Protein AF-A0A921B5J0-F1 (afdb_monomer)

Foldseek 3Di:
DVVLLVVLLVVVVVVCVVDPQNVVLLCVLVVLLQVQLVVLPPQDDDPVVVVVSLLSLVLSLLLSLLSLLLRQQQLQLQLVLLVCLQVPVVVVCVPDPPNVVSNSSSNNVNSLVSSVVSNVSSCVSSVRPDPDDPVNVVLSVVVSVVSSVNSNVNSVVRNHSVVSVVSSVVVSCLQNCLSVCCVPPNPPDPVSVVSLVVHSSNPPD

Radius of gyration: 18.86 Å; Cα contacts (8 Å, |Δi|>4): 205; chains: 1; bounding box: 50×33×59 Å

Organism: NCBI:txid930138

Mean predicted aligned error: 9.03 Å

pLDDT: mean 77.38, std 14.95, range [41.47, 96.56]

Structure (mmCIF, N/CA/C/O backbone):
data_AF-A0A921B5J0-F1
#
_entry.id   AF-A0A921B5J0-F1
#
loop_
_atom_site.group_PDB
_atom_site.id
_atom_site.type_symbol
_atom_site.label_atom_id
_atom_site.label_alt_id
_atom_site.label_comp_id
_atom_site.label_asym_id
_atom_site.label_entity_id
_atom_site.label_seq_id
_atom_site.pdbx_PDB_ins_code
_atom_site.Cartn_x
_atom_site.Cartn_y
_atom_site.Cartn_z
_atom_site.occupancy
_atom_site.B_iso_or_equiv
_atom_site.auth_seq_id
_atom_site.auth_comp_id
_atom_site.auth_asym_id
_atom_site.auth_atom_id
_atom_site.pdbx_PDB_model_num
ATOM 1 N N . MET A 1 1 ? -20.308 -12.311 12.532 1.00 73.25 1 MET A N 1
ATOM 2 C CA . MET A 1 1 ? -19.021 -11.730 12.088 1.00 73.25 1 MET A CA 1
ATOM 3 C C . MET A 1 1 ? -19.130 -11.176 10.669 1.00 73.25 1 MET A C 1
ATOM 5 O O . MET A 1 1 ? -19.056 -9.967 10.520 1.00 73.25 1 MET A O 1
ATOM 9 N N . TRP A 1 2 ? -19.449 -11.993 9.657 1.00 78.69 2 TRP A N 1
ATOM 10 C CA . TRP A 1 2 ? -19.569 -11.552 8.253 1.00 78.69 2 TRP A CA 1
ATOM 11 C C . TRP A 1 2 ? -20.515 -10.372 7.985 1.00 78.69 2 TRP A C 1
ATOM 13 O O . TRP A 1 2 ? -20.193 -9.509 7.179 1.00 78.69 2 TRP A O 1
ATOM 23 N N . HIS A 1 3 ? -21.669 -10.293 8.655 1.00 83.06 3 HIS A N 1
ATOM 24 C CA . HIS A 1 3 ? -22.590 -9.158 8.475 1.00 83.06 3 HIS A CA 1
ATOM 25 C C . HIS A 1 3 ? -21.991 -7.837 8.976 1.00 83.06 3 HIS A C 1
ATOM 27 O O . HIS A 1 3 ? -22.207 -6.797 8.365 1.00 83.06 3 HIS A O 1
ATOM 33 N N . LYS A 1 4 ? -21.181 -7.896 10.042 1.00 82.31 4 LYS A N 1
ATOM 34 C CA . LYS A 1 4 ? -20.474 -6.730 10.578 1.00 82.31 4 LYS A CA 1
ATOM 35 C C . LYS A 1 4 ? -19.344 -6.299 9.648 1.00 82.31 4 LYS A C 1
ATOM 37 O O . LYS A 1 4 ? -19.283 -5.130 9.310 1.00 82.31 4 LYS A O 1
ATOM 42 N N . VAL A 1 5 ? -18.550 -7.250 9.139 1.00 84.44 5 VAL A N 1
ATOM 43 C CA . VAL A 1 5 ? -17.513 -6.972 8.125 1.00 84.44 5 VAL A CA 1
ATOM 44 C C . VAL A 1 5 ? -18.116 -6.266 6.911 1.00 84.44 5 VAL A C 1
ATOM 46 O O . VAL A 1 5 ? -17.586 -5.251 6.482 1.00 84.44 5 VAL A O 1
ATOM 49 N N . LYS A 1 6 ? -19.256 -6.742 6.390 1.00 86.12 6 LYS A N 1
ATOM 50 C CA . LYS A 1 6 ? -19.946 -6.092 5.262 1.00 86.12 6 LYS A CA 1
ATOM 51 C C . LYS A 1 6 ? -20.396 -4.664 5.586 1.00 86.12 6 LYS A C 1
ATOM 53 O O . LYS A 1 6 ? -20.221 -3.774 4.759 1.00 86.12 6 LYS A O 1
ATOM 58 N N . ALA A 1 7 ? -20.965 -4.444 6.771 1.00 85.62 7 ALA A N 1
ATOM 59 C CA . ALA A 1 7 ? -21.408 -3.118 7.195 1.00 85.62 7 ALA A CA 1
ATOM 60 C C . ALA A 1 7 ? -20.229 -2.142 7.355 1.00 85.62 7 ALA A C 1
ATOM 62 O O . ALA A 1 7 ? -20.288 -1.025 6.840 1.00 85.62 7 ALA A O 1
ATOM 63 N N . THR A 1 8 ? -19.144 -2.578 8.004 1.00 86.00 8 THR A N 1
ATOM 64 C CA . THR A 1 8 ? -17.925 -1.774 8.155 1.00 86.00 8 THR A CA 1
ATOM 65 C C . THR A 1 8 ? -17.270 -1.513 6.803 1.00 86.00 8 THR A C 1
ATOM 67 O O . THR A 1 8 ? -16.905 -0.383 6.521 1.00 86.00 8 THR A O 1
ATOM 70 N N . LEU A 1 9 ? -17.234 -2.499 5.908 1.00 88.19 9 LEU A N 1
ATOM 71 C CA . LEU A 1 9 ? -16.680 -2.335 4.565 1.00 88.19 9 LEU A CA 1
ATOM 72 C C . LEU A 1 9 ? -17.455 -1.300 3.736 1.00 88.19 9 LEU A C 1
ATOM 74 O O . LEU A 1 9 ? -16.844 -0.488 3.051 1.00 88.19 9 LEU A O 1
ATOM 78 N N . TYR A 1 10 ? -18.788 -1.257 3.831 1.00 89.19 10 TYR A N 1
ATOM 79 C CA . TYR A 1 10 ? -19.580 -0.216 3.162 1.00 89.19 10 TYR A CA 1
ATOM 80 C C . TYR A 1 10 ? -19.272 1.190 3.700 1.00 89.19 10 TYR A C 1
ATOM 82 O O . TYR A 1 10 ? -19.169 2.152 2.935 1.00 89.19 10 TYR A O 1
ATOM 90 N N . LYS A 1 11 ? -19.094 1.311 5.020 1.00 88.81 11 LYS A N 1
ATOM 91 C CA . LYS A 1 11 ? -18.634 2.552 5.653 1.00 88.81 11 LYS A CA 1
ATOM 92 C C . LYS A 1 11 ? -17.235 2.929 5.144 1.00 88.81 11 LYS A C 1
ATOM 94 O O . LYS A 1 11 ? -17.061 4.068 4.719 1.00 88.81 11 LYS A O 1
ATOM 99 N N . ASP A 1 12 ? -16.292 1.989 5.144 1.00 88.62 12 ASP A N 1
ATOM 100 C CA . ASP A 1 12 ? -14.895 2.211 4.755 1.00 88.62 12 ASP A CA 1
ATOM 101 C C . ASP A 1 12 ? -14.777 2.621 3.278 1.00 88.62 12 ASP A C 1
ATOM 103 O O . ASP A 1 12 ? -14.034 3.543 2.956 1.00 88.62 12 ASP A O 1
ATOM 107 N N . ILE A 1 13 ? -15.578 2.032 2.378 1.00 91.75 13 ILE A N 1
ATOM 108 C CA . ILE A 1 13 ? -15.665 2.469 0.972 1.00 91.75 13 ILE A CA 1
ATOM 109 C C . ILE A 1 13 ? -16.073 3.942 0.894 1.00 91.75 13 ILE A C 1
ATOM 111 O O . ILE A 1 13 ? -15.463 4.728 0.173 1.00 91.75 13 ILE A O 1
ATOM 115 N N . LYS A 1 14 ? -17.109 4.350 1.635 1.00 90.94 14 LYS A N 1
ATOM 116 C CA . LYS A 1 14 ? -17.555 5.750 1.633 1.00 90.94 14 LYS A CA 1
ATOM 117 C C . LYS A 1 14 ? -16.506 6.682 2.245 1.00 90.94 14 LYS A C 1
ATOM 119 O O . LYS A 1 14 ? -16.406 7.836 1.831 1.00 90.94 14 LYS A O 1
ATOM 124 N N . GLU A 1 15 ? -15.757 6.209 3.236 1.00 88.75 15 GLU A N 1
ATOM 125 C CA . GLU A 1 15 ? -14.662 6.951 3.861 1.00 88.75 15 GLU A CA 1
ATOM 126 C C . GLU A 1 15 ? -13.493 7.142 2.890 1.00 88.75 15 GLU A C 1
ATOM 128 O O . GLU A 1 15 ? -13.027 8.270 2.759 1.00 88.75 15 GLU A O 1
ATOM 133 N N . LEU A 1 16 ? -13.129 6.118 2.109 1.00 91.00 16 LEU A N 1
ATOM 134 C CA . LEU A 1 16 ? -12.107 6.196 1.059 1.00 91.00 16 LEU A CA 1
ATOM 135 C C . LEU A 1 16 ? -12.364 7.347 0.075 1.00 91.00 16 LEU A C 1
ATOM 137 O O . LEU A 1 16 ? -11.457 8.110 -0.234 1.00 91.00 16 LEU A O 1
ATOM 141 N N . PHE A 1 17 ? -13.609 7.520 -0.378 1.00 91.06 17 PHE A N 1
ATOM 142 C CA . PHE A 1 17 ? -13.962 8.601 -1.310 1.00 91.06 17 PHE A CA 1
ATOM 143 C C . PHE A 1 17 ? -14.076 9.986 -0.658 1.00 91.06 17 PHE A C 1
ATOM 145 O O . PHE A 1 17 ? -14.043 10.998 -1.355 1.00 91.06 17 PHE A O 1
ATOM 152 N N . ARG A 1 18 ? -14.251 10.060 0.665 1.00 90.00 18 ARG A N 1
ATOM 153 C CA . ARG A 1 18 ? -14.392 11.334 1.394 1.00 90.00 18 ARG A CA 1
ATOM 154 C C . ARG A 1 18 ? -13.075 11.827 1.976 1.00 90.00 18 ARG A C 1
ATOM 156 O O . ARG A 1 18 ? -12.903 13.031 2.141 1.00 90.00 18 ARG A O 1
ATOM 163 N N . ASN A 1 19 ? -12.178 10.912 2.314 1.00 91.50 19 ASN A N 1
ATOM 164 C CA . ASN A 1 19 ? -10.880 11.218 2.876 1.00 91.50 19 ASN A CA 1
ATOM 165 C C . ASN A 1 19 ? -9.880 11.468 1.744 1.00 91.50 19 ASN A C 1
ATOM 167 O O . ASN A 1 19 ? -9.421 10.543 1.078 1.00 91.50 19 ASN A O 1
ATOM 171 N N . MET A 1 20 ? -9.536 12.740 1.543 1.00 89.81 20 MET A N 1
ATOM 172 C CA . MET A 1 20 ? -8.626 13.154 0.474 1.00 89.81 20 MET A CA 1
ATOM 173 C C . MET A 1 20 ? -7.241 12.508 0.598 1.00 89.81 20 MET A C 1
ATOM 175 O O . MET A 1 20 ? -6.613 12.241 -0.422 1.00 89.81 20 MET A O 1
ATOM 179 N N . THR A 1 21 ? -6.770 12.193 1.807 1.00 91.00 21 THR A N 1
ATOM 180 C CA . THR A 1 21 ? -5.470 11.534 2.007 1.00 91.00 21 THR A CA 1
ATOM 181 C C . THR A 1 21 ? -5.506 10.080 1.534 1.00 91.00 21 THR A C 1
ATOM 183 O O . THR A 1 21 ? -4.609 9.649 0.814 1.00 91.00 21 THR A O 1
ATOM 186 N N . LEU A 1 22 ? -6.568 9.338 1.876 1.00 91.81 22 LEU A N 1
ATOM 187 C CA . LEU A 1 22 ? -6.752 7.953 1.418 1.00 91.81 22 LEU A CA 1
ATOM 188 C C . LEU A 1 22 ? -6.995 7.888 -0.093 1.00 91.81 22 LEU A C 1
ATOM 190 O O . LEU A 1 22 ? -6.532 6.972 -0.761 1.00 91.81 22 LEU A O 1
ATOM 194 N N . LEU A 1 23 ? -7.715 8.860 -0.652 1.00 93.50 23 LEU A N 1
ATOM 195 C CA . LEU A 1 23 ? -7.965 8.900 -2.088 1.00 93.50 23 LEU A CA 1
ATOM 196 C C . LEU A 1 23 ? -6.698 9.256 -2.876 1.00 93.50 23 LEU A C 1
ATOM 198 O O . LEU A 1 23 ? -6.404 8.638 -3.894 1.00 93.50 23 LEU A O 1
ATOM 202 N N . THR A 1 24 ? -5.926 10.241 -2.417 1.00 92.19 24 THR A N 1
ATOM 203 C CA . THR A 1 24 ? -4.703 10.659 -3.120 1.00 92.19 24 THR A CA 1
ATOM 204 C C . THR A 1 24 ? -3.639 9.566 -3.110 1.00 92.19 24 THR A C 1
ATOM 206 O O . THR A 1 24 ? -3.011 9.344 -4.143 1.00 92.19 24 THR A O 1
ATOM 209 N N . SER A 1 25 ? -3.486 8.811 -2.018 1.00 92.19 25 SER A N 1
ATOM 210 C CA . SER A 1 25 ? -2.543 7.682 -1.951 1.00 92.19 25 SER A CA 1
ATOM 211 C C . SER A 1 25 ? -2.854 6.561 -2.959 1.00 92.19 25 SER A C 1
ATOM 213 O O . SER A 1 25 ? -1.931 5.873 -3.399 1.00 92.19 25 SER A O 1
ATOM 215 N N . VAL A 1 26 ? -4.128 6.408 -3.350 1.00 94.94 26 VAL A N 1
ATOM 216 C CA . VAL A 1 26 ? -4.613 5.497 -4.407 1.00 94.94 26 VAL A CA 1
ATOM 217 C C . VAL A 1 26 ? -4.297 6.030 -5.805 1.00 94.94 26 VAL A C 1
ATOM 219 O O . VAL A 1 26 ? -3.993 5.254 -6.707 1.00 94.94 26 VAL A O 1
ATOM 222 N N . LEU A 1 27 ? -4.364 7.350 -5.998 1.00 94.00 27 LEU A N 1
ATOM 223 C CA . LEU A 1 27 ? -4.183 7.988 -7.306 1.00 94.00 27 LEU A CA 1
ATOM 224 C C . LEU A 1 27 ? -2.712 8.213 -7.680 1.00 94.00 27 LEU A C 1
ATOM 226 O O . LEU A 1 27 ? -2.380 8.183 -8.863 1.00 94.00 27 LEU A O 1
ATOM 230 N N . VAL A 1 28 ? -1.825 8.421 -6.702 1.00 93.44 28 VAL A N 1
ATOM 231 C CA . VAL A 1 28 ? -0.394 8.692 -6.947 1.00 93.44 28 VAL A CA 1
ATOM 232 C C . VAL A 1 28 ? 0.281 7.626 -7.826 1.00 93.44 28 VAL A C 1
ATOM 234 O O . VAL A 1 28 ? 0.936 8.016 -8.792 1.00 93.44 28 VAL A O 1
ATOM 237 N N . PRO A 1 29 ? 0.119 6.309 -7.589 1.00 93.44 29 PRO A N 1
ATOM 238 C CA . PRO A 1 29 ? 0.744 5.302 -8.445 1.00 93.44 29 PRO A CA 1
ATOM 239 C C . PRO A 1 29 ? 0.256 5.347 -9.897 1.00 93.44 29 PRO A C 1
ATOM 241 O O . PRO A 1 29 ? 1.045 5.125 -10.812 1.00 93.44 29 PRO A O 1
ATOM 244 N N . LEU A 1 30 ? -1.018 5.691 -10.125 1.00 94.69 30 LEU A N 1
ATOM 245 C CA . LEU A 1 30 ? -1.565 5.858 -11.475 1.00 94.69 30 LEU A CA 1
ATOM 246 C C . LEU A 1 30 ? -0.926 7.048 -12.190 1.00 94.69 30 LEU A C 1
ATOM 248 O O . LEU A 1 30 ? -0.551 6.942 -13.356 1.00 94.69 30 LEU A O 1
ATOM 252 N N . LEU A 1 31 ? -0.775 8.169 -11.478 1.00 93.56 31 LEU A N 1
ATOM 253 C CA . LEU A 1 31 ? -0.106 9.351 -12.008 1.00 93.56 31 LEU A CA 1
ATOM 254 C C . LEU A 1 31 ? 1.353 9.042 -12.358 1.00 93.56 31 LEU A C 1
ATOM 256 O O . LEU A 1 31 ? 1.802 9.409 -13.438 1.00 93.56 31 LEU A O 1
ATOM 260 N N . LEU A 1 32 ? 2.075 8.332 -11.486 1.00 91.69 32 LEU A N 1
ATOM 261 C CA . LEU A 1 32 ? 3.464 7.939 -11.732 1.00 91.69 32 LEU A CA 1
ATOM 262 C C . LEU A 1 32 ? 3.597 6.988 -12.925 1.00 91.69 32 LEU A C 1
ATOM 264 O O . LEU A 1 32 ? 4.465 7.203 -13.767 1.00 91.69 32 LEU A O 1
ATOM 268 N N . ALA A 1 33 ? 2.723 5.982 -13.037 1.00 91.31 33 ALA A N 1
ATOM 269 C CA . ALA A 1 33 ? 2.703 5.083 -14.191 1.00 91.31 33 ALA A CA 1
ATOM 270 C C . ALA A 1 33 ? 2.523 5.855 -15.499 1.00 91.31 33 ALA A C 1
ATOM 272 O O . ALA A 1 33 ? 3.249 5.643 -16.470 1.00 91.31 33 ALA A O 1
ATOM 273 N N . TRP A 1 34 ? 1.573 6.791 -15.502 1.00 90.62 34 TRP A N 1
ATOM 274 C CA . TRP A 1 34 ? 1.318 7.654 -16.643 1.00 90.62 34 TRP A CA 1
ATOM 275 C C . TRP A 1 34 ? 2.537 8.534 -16.952 1.00 90.62 34 TRP A C 1
ATOM 277 O O . TRP A 1 34 ? 3.036 8.506 -18.071 1.00 90.62 34 TRP A O 1
ATOM 287 N N . MET A 1 35 ? 3.096 9.232 -15.962 1.00 89.50 35 MET A N 1
ATOM 288 C CA . MET A 1 35 ? 4.283 10.076 -16.147 1.00 89.50 35 MET A CA 1
ATOM 289 C C . MET A 1 35 ? 5.477 9.305 -16.719 1.00 89.50 35 MET A C 1
ATOM 291 O O . MET A 1 35 ? 6.125 9.796 -17.641 1.00 89.50 35 MET A O 1
ATOM 295 N N . PHE A 1 36 ? 5.756 8.099 -16.220 1.00 87.00 36 PHE A N 1
ATOM 296 C CA . PHE A 1 36 ? 6.851 7.274 -16.732 1.00 87.00 36 PHE A CA 1
ATOM 297 C C . PHE A 1 36 ? 6.607 6.805 -18.166 1.00 87.00 36 PHE A C 1
ATOM 299 O O . PHE A 1 36 ? 7.505 6.906 -19.000 1.00 87.00 36 PHE A O 1
ATOM 306 N N . ARG A 1 37 ? 5.378 6.393 -18.503 1.00 83.25 37 ARG A N 1
ATOM 307 C CA . ARG A 1 37 ? 5.034 6.020 -19.881 1.00 83.25 37 ARG A CA 1
ATOM 308 C C . ARG A 1 37 ? 5.226 7.181 -20.860 1.00 83.25 37 ARG A C 1
ATOM 310 O O . ARG A 1 37 ? 5.747 6.964 -21.950 1.00 83.25 37 ARG A O 1
ATOM 317 N N . PHE A 1 38 ? 4.835 8.394 -20.470 1.00 80.50 38 PHE A N 1
ATOM 318 C CA . PHE A 1 38 ? 5.014 9.596 -21.291 1.00 80.50 38 PHE A CA 1
ATOM 319 C C . PHE A 1 38 ? 6.476 10.031 -21.381 1.00 80.50 38 PHE A C 1
ATOM 321 O O . PHE A 1 38 ? 6.934 10.383 -22.457 1.00 80.50 38 PHE A O 1
ATOM 328 N N . SER A 1 39 ? 7.242 9.960 -20.291 1.00 79.44 39 SER A N 1
ATOM 329 C CA . SER A 1 39 ? 8.673 10.296 -20.327 1.00 79.44 39 SER A CA 1
ATOM 330 C C . SER A 1 39 ? 9.462 9.405 -21.289 1.00 79.44 39 SER A C 1
ATOM 332 O O . SER A 1 39 ? 10.498 9.820 -21.801 1.00 79.44 39 SER A O 1
ATOM 334 N N . ASN A 1 40 ? 8.985 8.185 -21.521 1.00 72.44 40 ASN A N 1
ATOM 335 C CA . ASN A 1 40 ? 9.636 7.216 -22.387 1.00 72.44 40 ASN A CA 1
ATOM 336 C C . ASN A 1 40 ? 9.147 7.297 -23.850 1.00 72.44 40 ASN A C 1
ATOM 338 O O . ASN A 1 40 ? 9.694 6.602 -24.698 1.00 72.44 40 ASN A O 1
ATOM 342 N N . SER A 1 41 ? 8.139 8.110 -24.197 1.00 65.25 41 SER A N 1
ATOM 343 C CA . SER A 1 41 ? 7.576 8.116 -25.562 1.00 65.25 41 SER A CA 1
ATOM 344 C C . SER A 1 41 ? 8.519 8.666 -26.636 1.00 65.25 41 SER A C 1
ATOM 346 O O . SER A 1 41 ? 8.335 8.362 -27.811 1.00 65.25 41 SER A O 1
ATOM 348 N N . ASP A 1 42 ? 9.526 9.445 -26.238 1.00 62.12 42 ASP A N 1
ATOM 349 C CA . ASP A 1 42 ? 10.448 10.134 -27.150 1.00 62.12 42 ASP A CA 1
ATOM 350 C C . ASP A 1 42 ? 11.728 9.332 -27.452 1.00 62.12 42 ASP A C 1
ATOM 352 O O . ASP A 1 42 ? 12.598 9.792 -28.194 1.00 62.12 42 ASP A O 1
ATOM 356 N N . VAL A 1 43 ? 11.866 8.119 -26.900 1.00 62.91 43 VAL A N 1
ATOM 357 C CA . VAL A 1 43 ? 13.025 7.256 -27.162 1.00 62.91 43 VAL A CA 1
ATOM 358 C C . VAL A 1 43 ? 12.884 6.643 -28.558 1.00 62.91 43 VAL A C 1
ATOM 360 O O . VAL A 1 43 ? 12.258 5.604 -28.749 1.00 62.91 43 VAL A O 1
ATOM 363 N N . THR A 1 44 ? 13.459 7.302 -29.566 1.00 53.53 44 THR A N 1
ATOM 364 C CA . THR A 1 44 ? 13.544 6.778 -30.935 1.00 53.53 44 THR A CA 1
ATOM 365 C C . THR A 1 44 ? 14.323 5.462 -30.963 1.00 53.53 44 THR A C 1
ATOM 367 O O . THR A 1 44 ? 15.496 5.399 -30.588 1.00 53.53 44 THR A O 1
ATOM 370 N N . SER A 1 45 ? 13.646 4.411 -31.421 1.00 53.84 45 SER A N 1
ATOM 371 C CA . SER A 1 45 ? 14.111 3.028 -31.467 1.00 53.84 45 SER A CA 1
ATOM 372 C C . SER A 1 45 ? 15.145 2.799 -32.576 1.00 53.84 45 SER A C 1
ATOM 374 O O . SER A 1 45 ? 14.794 2.632 -33.747 1.00 53.84 45 SER A O 1
ATOM 376 N N . THR A 1 46 ? 16.422 2.739 -32.215 1.00 61.09 46 THR A N 1
ATOM 377 C CA . THR A 1 46 ? 17.411 1.903 -32.908 1.00 61.09 46 THR A CA 1
ATOM 378 C C . THR A 1 46 ? 17.470 0.546 -32.196 1.00 61.09 46 THR A C 1
ATOM 380 O O . THR A 1 46 ? 17.088 0.431 -31.034 1.00 61.09 46 THR A O 1
ATOM 383 N N . ALA A 1 47 ? 17.917 -0.517 -32.873 1.00 60.41 47 ALA A N 1
ATOM 384 C CA . ALA A 1 47 ? 17.919 -1.870 -32.294 1.00 60.41 47 ALA A CA 1
ATOM 385 C C . ALA A 1 47 ? 18.733 -1.982 -30.982 1.00 60.41 47 ALA A C 1
ATOM 387 O O . ALA A 1 47 ? 18.377 -2.773 -30.118 1.00 60.41 47 ALA A O 1
ATOM 388 N N . GLU A 1 48 ? 19.768 -1.153 -30.801 1.00 60.72 48 GLU A N 1
ATOM 389 C CA . GLU A 1 48 ? 20.549 -1.073 -29.554 1.00 60.72 48 GLU A CA 1
ATOM 390 C C . GLU A 1 48 ? 19.844 -0.285 -28.433 1.00 60.72 48 GLU A C 1
ATOM 392 O O . GLU A 1 48 ? 20.103 -0.538 -27.259 1.00 60.72 48 GLU A O 1
ATOM 397 N N . THR A 1 49 ? 18.936 0.650 -28.750 1.00 65.06 49 THR A N 1
ATOM 398 C CA . THR A 1 49 ? 18.190 1.406 -27.725 1.00 65.06 49 THR A CA 1
ATOM 399 C C . THR A 1 49 ? 16.935 0.682 -27.247 1.00 65.06 49 THR A C 1
ATOM 401 O O . THR A 1 49 ? 16.426 1.019 -26.180 1.00 65.06 49 THR A O 1
ATOM 404 N N . ALA A 1 50 ? 16.470 -0.339 -27.975 1.00 67.00 50 ALA A N 1
ATOM 405 C CA . ALA A 1 50 ? 15.296 -1.132 -27.614 1.00 67.00 50 ALA A CA 1
ATOM 406 C C . ALA A 1 50 ? 15.507 -1.968 -26.336 1.00 67.00 50 ALA A C 1
ATOM 408 O O . ALA A 1 50 ? 14.673 -1.934 -25.439 1.00 67.00 50 ALA A O 1
ATOM 409 N N . GLU A 1 51 ? 16.651 -2.647 -26.191 1.00 69.38 51 GLU A N 1
ATOM 410 C CA . GLU A 1 51 ? 16.914 -3.465 -24.993 1.00 69.38 51 GLU A CA 1
ATOM 411 C C . GLU A 1 51 ? 17.087 -2.597 -23.732 1.00 69.38 51 GLU A C 1
ATOM 413 O O . GLU A 1 51 ? 16.611 -2.935 -22.645 1.00 69.38 51 GLU A O 1
ATOM 418 N N . LEU A 1 52 ? 17.728 -1.431 -23.877 1.00 71.31 52 LEU A N 1
ATOM 419 C CA . LEU A 1 52 ? 17.855 -0.458 -22.792 1.00 71.31 52 LEU A CA 1
ATOM 420 C C . LEU A 1 52 ? 16.490 0.132 -22.406 1.00 71.31 52 LEU A C 1
ATOM 422 O O . LEU A 1 52 ? 16.214 0.320 -21.221 1.00 71.31 52 LEU A O 1
ATOM 426 N N . TYR A 1 53 ? 15.637 0.399 -23.396 1.00 74.75 53 TYR A N 1
ATOM 427 C CA . TYR A 1 53 ? 14.275 0.877 -23.190 1.00 74.75 53 TYR A CA 1
ATOM 428 C C . TYR A 1 53 ? 13.438 -0.117 -22.379 1.00 74.75 53 TYR A C 1
ATOM 430 O O . TYR A 1 53 ? 12.838 0.271 -21.375 1.00 74.75 53 TYR A O 1
ATOM 438 N N . ASP A 1 54 ? 13.462 -1.397 -22.754 1.00 73.44 54 ASP A N 1
ATOM 439 C CA . ASP A 1 54 ? 12.706 -2.444 -22.063 1.00 73.44 54 ASP A CA 1
ATOM 440 C C . ASP A 1 54 ? 13.175 -2.618 -20.615 1.00 73.44 54 ASP A C 1
ATOM 442 O O . ASP A 1 54 ? 12.351 -2.693 -19.700 1.00 73.44 54 ASP A O 1
ATOM 446 N N . ARG A 1 55 ? 14.494 -2.581 -20.368 1.00 72.62 55 ARG A N 1
ATOM 447 C CA . ARG A 1 55 ? 15.047 -2.622 -19.003 1.00 72.62 55 ARG A CA 1
ATOM 448 C C . ARG A 1 55 ? 14.611 -1.424 -18.159 1.00 72.62 55 ARG A C 1
ATOM 450 O O . ARG A 1 55 ? 14.200 -1.602 -17.014 1.00 72.62 55 ARG A O 1
ATOM 457 N N . ILE A 1 56 ? 14.667 -0.207 -18.702 1.00 76.81 56 ILE A N 1
ATOM 458 C CA . ILE A 1 56 ? 14.234 1.002 -17.982 1.00 76.81 56 ILE A CA 1
ATOM 459 C C . ILE A 1 56 ? 12.737 0.931 -17.667 1.00 76.81 56 ILE A C 1
ATOM 461 O O . ILE A 1 56 ? 12.328 1.229 -16.542 1.00 76.81 56 ILE A O 1
ATOM 465 N N . MET A 1 57 ? 11.922 0.507 -18.636 1.00 78.56 57 MET A N 1
ATOM 466 C CA . MET A 1 57 ? 10.478 0.384 -18.466 1.00 78.56 57 MET A CA 1
ATOM 467 C C . MET A 1 57 ? 10.124 -0.673 -17.412 1.00 7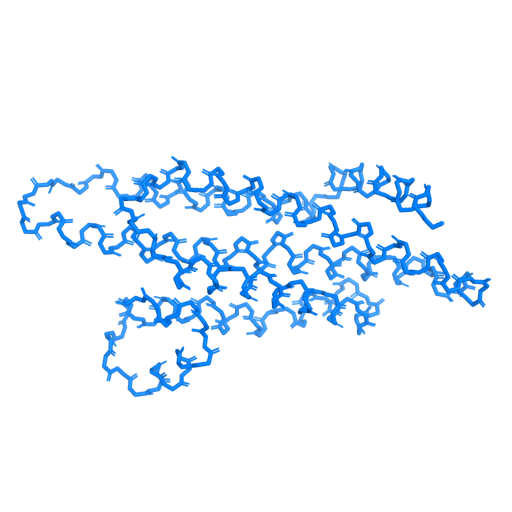8.56 57 MET A C 1
ATOM 469 O O . MET A 1 57 ? 9.243 -0.441 -16.581 1.00 78.56 57 MET A O 1
ATOM 473 N N . LEU A 1 58 ? 10.852 -1.792 -17.387 1.00 76.75 58 LEU A N 1
ATOM 474 C CA . LEU A 1 58 ? 10.706 -2.840 -16.381 1.00 76.75 58 LEU A CA 1
ATOM 475 C C . LEU A 1 58 ? 11.029 -2.324 -14.971 1.00 76.75 58 LEU A C 1
ATOM 477 O O . LEU A 1 58 ? 10.245 -2.523 -14.043 1.00 76.75 58 LEU A O 1
ATOM 481 N N . ILE A 1 59 ? 12.142 -1.609 -14.795 1.00 76.75 59 ILE A N 1
ATOM 482 C CA . ILE A 1 59 ? 12.523 -1.084 -13.477 1.00 76.75 59 ILE A CA 1
ATOM 483 C C . ILE A 1 59 ? 11.520 -0.032 -12.989 1.00 76.75 59 ILE A C 1
ATOM 485 O O . ILE A 1 59 ? 11.096 -0.062 -11.832 1.00 76.75 59 ILE A O 1
ATOM 489 N N . GLN A 1 60 ? 11.078 0.868 -13.870 1.00 82.38 60 GLN A N 1
ATOM 490 C CA . GLN A 1 60 ? 10.026 1.835 -13.551 1.00 82.38 60 GLN A CA 1
ATOM 491 C C . GLN A 1 60 ? 8.717 1.142 -13.157 1.00 82.38 60 GLN A C 1
ATOM 493 O O . GLN A 1 60 ? 8.073 1.564 -12.194 1.00 82.38 60 GLN A O 1
ATOM 498 N N . PHE A 1 61 ? 8.348 0.054 -13.839 1.00 82.75 61 PHE A N 1
ATOM 499 C CA . PHE A 1 61 ? 7.199 -0.761 -13.458 1.00 82.75 61 PHE A CA 1
ATOM 500 C C . PHE A 1 61 ? 7.352 -1.318 -12.036 1.00 82.75 61 PHE A C 1
ATOM 502 O O . PHE A 1 61 ? 6.442 -1.150 -11.224 1.00 82.75 61 PHE A O 1
ATOM 509 N N . TYR A 1 62 ? 8.501 -1.905 -11.689 1.00 79.06 62 TYR A N 1
ATOM 510 C CA . TYR A 1 62 ? 8.742 -2.427 -10.340 1.00 79.06 62 TYR A CA 1
ATOM 511 C C . TYR A 1 62 ? 8.737 -1.337 -9.260 1.00 79.06 62 TYR A C 1
ATOM 513 O O . TYR A 1 62 ? 8.217 -1.563 -8.166 1.00 79.06 62 TYR A O 1
ATOM 521 N N . ILE A 1 63 ? 9.232 -0.133 -9.567 1.00 82.62 63 ILE A N 1
ATOM 522 C CA . ILE A 1 63 ? 9.125 1.031 -8.674 1.00 82.62 63 ILE A CA 1
ATOM 523 C C . ILE A 1 63 ? 7.652 1.372 -8.426 1.00 82.62 63 ILE A C 1
ATOM 525 O O . ILE A 1 63 ? 7.229 1.488 -7.275 1.00 82.62 63 ILE A O 1
ATOM 529 N N . VAL A 1 64 ? 6.845 1.505 -9.484 1.00 88.50 64 VAL A N 1
ATOM 530 C CA . VAL A 1 64 ? 5.419 1.837 -9.340 1.00 88.50 64 VAL A CA 1
ATOM 531 C C . VAL A 1 64 ? 4.654 0.709 -8.647 1.00 88.50 64 VAL A C 1
ATOM 533 O O . VAL A 1 64 ? 3.778 0.984 -7.827 1.00 88.50 64 VAL A O 1
ATOM 536 N N . TYR A 1 65 ? 5.003 -0.551 -8.905 1.00 86.00 65 TYR A N 1
ATOM 537 C CA . TYR A 1 65 ? 4.447 -1.713 -8.216 1.00 86.00 65 TYR A CA 1
ATOM 538 C C . TYR A 1 65 ? 4.699 -1.632 -6.703 1.00 86.00 65 TYR A C 1
ATOM 540 O O . TYR A 1 65 ? 3.763 -1.713 -5.904 1.00 86.00 65 TYR A O 1
ATOM 548 N N . ALA A 1 66 ? 5.948 -1.379 -6.305 1.00 84.62 66 ALA A N 1
ATOM 549 C CA . ALA A 1 66 ? 6.342 -1.237 -4.908 1.00 84.62 66 ALA A CA 1
ATOM 550 C C . ALA A 1 66 ? 5.641 -0.052 -4.225 1.00 84.62 66 ALA A C 1
ATOM 552 O O . ALA A 1 66 ? 5.110 -0.189 -3.122 1.00 84.62 66 ALA A O 1
ATOM 553 N N . ILE A 1 67 ? 5.579 1.097 -4.908 1.00 88.56 67 ILE A N 1
ATOM 554 C CA . ILE A 1 67 ? 4.855 2.279 -4.432 1.00 88.56 67 ILE A CA 1
ATOM 555 C C . ILE A 1 67 ? 3.367 1.965 -4.279 1.00 88.56 67 ILE A C 1
ATOM 557 O O . ILE A 1 67 ? 2.785 2.350 -3.273 1.00 88.56 67 ILE A O 1
ATOM 561 N N . THR A 1 68 ? 2.759 1.228 -5.212 1.00 92.19 68 THR A N 1
ATOM 562 C CA . THR A 1 68 ? 1.343 0.845 -5.130 1.00 92.19 68 THR A CA 1
ATOM 563 C C . THR A 1 68 ? 1.075 0.018 -3.880 1.00 92.19 68 THR A C 1
ATOM 565 O O . THR A 1 68 ? 0.162 0.321 -3.116 1.00 92.19 68 THR A O 1
ATOM 568 N N . LEU A 1 69 ? 1.887 -1.004 -3.614 1.00 90.94 69 LEU A N 1
ATOM 569 C CA . LEU A 1 69 ? 1.723 -1.809 -2.405 1.00 90.94 69 LEU A CA 1
ATOM 570 C C . LEU A 1 69 ? 1.987 -0.999 -1.134 1.00 90.94 69 LEU A C 1
ATOM 572 O O . LEU A 1 69 ? 1.280 -1.154 -0.140 1.00 90.94 69 LEU A O 1
ATOM 576 N N . MET A 1 70 ? 2.939 -0.072 -1.162 1.00 89.81 70 MET A N 1
ATOM 577 C CA . MET A 1 70 ? 3.217 0.755 0.002 1.00 89.81 70 MET A CA 1
ATOM 578 C C . MET A 1 70 ? 2.110 1.778 0.280 1.00 89.81 70 MET A C 1
ATOM 580 O O . MET A 1 70 ? 1.602 1.850 1.398 1.00 89.81 70 MET A O 1
ATOM 584 N N . SER A 1 71 ? 1.718 2.565 -0.724 1.00 91.38 71 SER A N 1
ATOM 585 C CA . SER A 1 71 ? 0.792 3.691 -0.574 1.00 91.38 71 SER A CA 1
ATOM 586 C C . SER A 1 71 ? -0.671 3.252 -0.547 1.00 91.38 71 SER A C 1
ATOM 588 O O . SER A 1 71 ? -1.452 3.753 0.261 1.00 91.38 71 SER A O 1
ATOM 590 N N . VAL A 1 72 ? -1.057 2.307 -1.408 1.00 94.38 72 VAL A N 1
ATOM 591 C CA . VAL A 1 72 ? -2.458 1.894 -1.571 1.00 94.38 72 VAL A CA 1
ATOM 592 C C . VAL A 1 72 ? -2.849 0.849 -0.544 1.00 94.38 72 VAL A C 1
ATOM 594 O O . VAL A 1 72 ? -3.959 0.908 -0.018 1.00 94.38 72 VAL A O 1
ATOM 597 N N . LEU A 1 73 ? -1.951 -0.098 -0.263 1.00 94.19 73 LEU A N 1
ATOM 598 C CA . LEU A 1 73 ? -2.235 -1.226 0.617 1.00 94.19 73 LEU A CA 1
ATOM 599 C C . LEU A 1 73 ? -1.788 -0.929 2.050 1.00 94.19 73 LEU A C 1
ATOM 601 O O . LEU A 1 73 ? -2.634 -0.691 2.912 1.00 94.19 73 LEU A O 1
ATOM 605 N N . SER A 1 74 ? -0.482 -0.895 2.324 1.00 92.50 74 SER A N 1
ATOM 606 C CA . SER A 1 74 ? 0.008 -0.761 3.702 1.00 92.50 74 SER A CA 1
ATOM 607 C C . SER A 1 74 ? -0.364 0.577 4.331 1.00 92.50 74 SER A C 1
ATOM 609 O O . SER A 1 74 ? -0.917 0.599 5.431 1.00 92.50 74 SER A O 1
ATOM 611 N N . PHE A 1 75 ? -0.105 1.695 3.650 1.00 92.44 75 PHE A N 1
ATOM 612 C CA . PHE A 1 75 ? -0.353 3.026 4.200 1.00 92.44 75 PHE A CA 1
ATOM 613 C C . PHE A 1 75 ? -1.827 3.275 4.479 1.00 92.44 75 PHE A C 1
ATOM 615 O O . PHE A 1 75 ? -2.157 3.706 5.580 1.00 92.44 75 PHE A O 1
ATOM 622 N N . ASN A 1 76 ? -2.724 2.921 3.562 1.00 93.88 76 ASN A N 1
ATOM 623 C CA . ASN A 1 76 ? -4.150 3.118 3.796 1.00 93.88 76 ASN A CA 1
ATOM 624 C C . ASN A 1 76 ? -4.719 2.209 4.888 1.00 93.88 76 ASN A C 1
ATOM 626 O O . ASN A 1 76 ? -5.528 2.687 5.685 1.00 93.88 76 ASN A O 1
ATOM 630 N N . ILE A 1 77 ? -4.275 0.945 4.986 1.00 94.19 77 ILE A N 1
ATOM 631 C CA . ILE A 1 77 ? -4.626 0.081 6.128 1.00 94.19 77 ILE A CA 1
ATOM 632 C C . ILE A 1 77 ? -4.203 0.773 7.426 1.00 94.19 77 ILE A C 1
ATOM 634 O O . ILE A 1 77 ? -5.024 0.966 8.323 1.00 94.19 77 ILE A O 1
ATOM 638 N N . THR A 1 78 ? -2.943 1.198 7.495 1.00 92.81 78 THR A N 1
ATOM 639 C CA . THR A 1 78 ? -2.359 1.789 8.701 1.00 92.81 78 THR A CA 1
ATOM 640 C C . THR A 1 78 ? -3.070 3.086 9.087 1.00 92.81 78 THR A C 1
ATOM 642 O O . THR A 1 78 ? -3.485 3.245 10.233 1.00 92.81 78 THR A O 1
ATOM 645 N N . LEU A 1 79 ? -3.259 3.997 8.127 1.00 91.62 79 LEU A N 1
ATOM 646 C CA . LEU A 1 79 ? -3.898 5.297 8.318 1.00 91.62 79 LEU A CA 1
ATOM 647 C C . LEU A 1 79 ? -5.356 5.142 8.746 1.00 91.62 79 LEU A C 1
ATOM 649 O O . LEU A 1 79 ? -5.779 5.739 9.730 1.00 91.62 79 LEU A O 1
ATOM 653 N N . SER A 1 80 ? -6.115 4.283 8.066 1.00 90.62 80 SER A N 1
ATOM 654 C CA . SER A 1 80 ? -7.511 4.028 8.425 1.00 90.62 80 SER A CA 1
ATOM 655 C C . SER A 1 80 ? -7.675 3.338 9.778 1.00 90.62 80 SER A C 1
ATOM 657 O O . SER A 1 80 ? -8.723 3.496 10.402 1.00 90.62 80 SER A O 1
ATOM 659 N N . MET A 1 81 ? -6.697 2.546 10.227 1.00 88.88 81 MET A N 1
ATOM 660 C CA . MET A 1 81 ? -6.680 2.007 11.591 1.00 88.88 81 MET A CA 1
ATOM 661 C C . MET A 1 81 ? -6.350 3.108 12.602 1.00 88.88 81 MET A C 1
ATOM 663 O O . MET A 1 81 ? -7.073 3.271 13.580 1.00 88.88 81 MET A O 1
ATOM 667 N N . ALA A 1 82 ? -5.329 3.922 12.331 1.00 86.69 82 ALA A N 1
ATOM 668 C CA . ALA A 1 82 ? -4.941 5.038 13.187 1.00 86.69 82 ALA A CA 1
ATOM 669 C C . ALA A 1 82 ? -6.072 6.070 13.367 1.00 86.69 82 ALA A C 1
ATOM 671 O O . ALA A 1 82 ? -6.291 6.556 14.472 1.00 86.69 82 ALA A O 1
ATOM 672 N N . GLU A 1 83 ? -6.847 6.364 12.321 1.00 85.06 83 GLU A N 1
ATOM 673 C CA . GLU A 1 83 ? -8.011 7.257 12.408 1.00 85.06 83 GLU A CA 1
ATOM 674 C C . GLU A 1 83 ? -9.097 6.728 13.351 1.00 85.06 83 GLU A C 1
ATOM 676 O O . GLU A 1 83 ? -9.730 7.493 14.081 1.00 85.06 83 GLU A O 1
ATOM 681 N N . GLU A 1 84 ? -9.340 5.420 13.353 1.00 81.19 84 GLU A N 1
ATOM 682 C CA . GLU A 1 84 ? -10.295 4.809 14.280 1.00 81.19 84 GLU A CA 1
ATOM 683 C C . GLU A 1 84 ? -9.748 4.744 15.705 1.00 81.19 84 GLU A C 1
ATOM 685 O O . GLU A 1 84 ? -10.502 4.926 16.667 1.00 81.19 84 GLU A O 1
ATOM 690 N N . ASN A 1 85 ? -8.434 4.577 15.833 1.00 78.00 85 ASN A N 1
ATOM 691 C CA . ASN A 1 85 ? -7.720 4.637 17.098 1.00 78.00 85 ASN A CA 1
ATOM 692 C C . ASN A 1 85 ? -7.836 6.041 17.732 1.00 78.00 85 ASN A C 1
ATOM 694 O O . ASN A 1 85 ? -8.176 6.147 18.915 1.00 78.00 85 ASN A O 1
ATOM 698 N N . GLU A 1 86 ? -7.665 7.116 16.947 1.00 75.38 86 GLU A N 1
ATOM 699 C CA . GLU A 1 86 ? -7.794 8.515 17.398 1.00 75.38 86 GLU A CA 1
ATOM 700 C C . GLU A 1 86 ? -9.216 8.918 17.772 1.00 75.38 86 GLU A C 1
ATOM 702 O O . GLU A 1 86 ? -9.422 9.622 18.764 1.00 75.38 86 GLU A O 1
ATOM 707 N N . LYS A 1 87 ? -10.222 8.457 17.019 1.00 69.00 87 LYS A N 1
ATOM 708 C CA . LYS A 1 87 ? -11.648 8.764 17.254 1.00 69.00 87 LYS A CA 1
ATOM 709 C C . LYS A 1 87 ? -12.193 8.146 18.561 1.00 69.00 87 LYS A C 1
ATOM 711 O O . LYS A 1 87 ? -13.403 8.119 18.773 1.00 69.00 87 LYS A O 1
ATOM 716 N N . LYS A 1 88 ? -11.320 7.670 19.463 1.00 56.59 88 LYS A N 1
ATOM 717 C CA . LYS A 1 88 ? -11.629 6.972 20.721 1.00 56.59 88 LYS A CA 1
ATOM 718 C C . LYS A 1 88 ? -12.498 5.733 20.529 1.00 56.59 88 LYS A C 1
ATOM 720 O O . LYS A 1 88 ? -13.236 5.359 21.442 1.00 56.59 88 LYS A O 1
ATOM 725 N N . ALA A 1 89 ? -12.361 5.022 19.409 1.00 52.00 89 ALA A N 1
ATOM 726 C CA . ALA A 1 89 ? -12.983 3.709 19.310 1.00 52.00 89 ALA A CA 1
ATOM 727 C C . ALA A 1 89 ? -12.446 2.771 20.415 1.00 52.00 89 ALA A C 1
ATOM 729 O O . ALA A 1 89 ? -13.203 1.972 20.951 1.00 52.00 89 ALA A O 1
ATOM 730 N N . TYR A 1 90 ? -11.203 2.951 20.883 1.00 44.03 90 TYR A N 1
ATOM 731 C CA . TYR A 1 90 ? -10.649 2.212 22.028 1.00 44.03 90 TYR A CA 1
ATOM 732 C C . TYR A 1 90 ? -11.347 2.451 23.377 1.00 44.03 90 TYR A C 1
ATOM 734 O O . TYR A 1 90 ? -11.309 1.565 24.225 1.00 44.03 90 TYR A O 1
ATOM 742 N N . ALA A 1 91 ? -12.035 3.582 23.581 1.00 43.28 91 ALA A N 1
ATOM 743 C CA . ALA A 1 91 ? -12.856 3.781 24.782 1.00 43.28 91 ALA A CA 1
ATOM 744 C C . ALA A 1 91 ? -14.186 3.002 24.708 1.00 43.28 91 ALA A C 1
ATOM 746 O O . ALA A 1 91 ? -14.778 2.693 25.739 1.00 43.28 91 ALA A O 1
ATOM 747 N N . HIS A 1 92 ? -14.629 2.645 23.496 1.00 44.38 92 HIS A N 1
ATOM 748 C CA . HIS A 1 92 ? -15.842 1.864 23.240 1.00 44.38 92 HIS A CA 1
ATOM 749 C C . HIS A 1 92 ? -15.556 0.365 22.980 1.00 44.38 92 HIS A C 1
ATOM 751 O O . HIS A 1 92 ? -16.430 -0.472 23.207 1.00 44.38 92 HIS A O 1
ATOM 757 N N . PHE A 1 93 ? -14.334 0.008 22.555 1.00 44.31 93 PHE A N 1
ATOM 758 C CA . PHE A 1 93 ? -13.898 -1.359 22.215 1.00 44.31 93 PHE A CA 1
ATOM 759 C C . PHE A 1 93 ? -13.514 -2.234 23.410 1.00 44.31 93 PHE A C 1
ATOM 761 O O . PHE A 1 93 ? -13.381 -3.444 23.235 1.00 44.31 93 PHE A O 1
ATOM 768 N N . ILE A 1 94 ? -13.451 -1.680 24.627 1.00 48.16 94 ILE A N 1
ATOM 769 C CA . ILE A 1 94 ? -13.411 -2.487 25.862 1.00 48.16 94 ILE A CA 1
ATOM 770 C C . ILE A 1 94 ? -14.620 -3.457 25.924 1.00 48.16 94 ILE A C 1
ATOM 772 O O . ILE A 1 94 ? -14.565 -4.467 26.617 1.00 48.16 94 ILE A O 1
ATOM 776 N N . TYR A 1 95 ? -15.684 -3.216 25.140 1.00 47.19 95 TYR A N 1
ATOM 777 C CA . TYR A 1 95 ? -16.925 -3.994 25.168 1.00 47.19 95 TYR A CA 1
ATOM 778 C C . TYR A 1 95 ? -17.123 -5.065 24.065 1.00 47.19 95 TYR A C 1
ATOM 780 O O . TYR A 1 95 ? -18.072 -5.837 24.200 1.00 47.19 95 TYR A O 1
ATOM 788 N N . ASN A 1 96 ? -16.306 -5.184 22.995 1.00 56.38 96 ASN A N 1
ATOM 789 C CA . ASN A 1 96 ? -16.474 -6.295 22.022 1.00 56.38 96 ASN A CA 1
ATOM 790 C C . ASN A 1 96 ? -15.281 -6.533 21.061 1.00 56.38 96 ASN A C 1
ATOM 792 O O . ASN A 1 96 ? -15.187 -5.943 19.985 1.00 56.38 96 ASN A O 1
ATOM 796 N N . GLU A 1 97 ? -14.421 -7.503 21.382 1.00 60.19 97 GLU A N 1
ATOM 797 C CA . GLU A 1 97 ? -13.292 -7.971 20.549 1.00 60.19 97 GLU A CA 1
ATOM 798 C C . GLU A 1 97 ? -13.704 -8.369 19.112 1.00 60.19 97 GLU A C 1
ATOM 800 O O . GLU A 1 97 ? -12.979 -8.141 18.142 1.00 60.19 97 GLU A O 1
ATOM 805 N N . LYS A 1 98 ? -14.925 -8.898 18.949 1.00 63.69 98 LYS A N 1
ATOM 806 C CA . LYS A 1 98 ? -15.484 -9.296 17.643 1.00 63.69 98 LYS A CA 1
ATOM 807 C C . LYS A 1 98 ? -15.705 -8.123 16.687 1.00 63.69 98 LYS A C 1
ATOM 809 O O . LYS A 1 98 ? -15.747 -8.341 15.476 1.00 63.69 98 LYS A O 1
ATOM 814 N N . ASP A 1 99 ? -15.861 -6.912 17.211 1.00 71.50 99 ASP A N 1
ATOM 815 C CA . ASP A 1 99 ? -16.041 -5.712 16.394 1.00 71.50 99 ASP A CA 1
ATOM 816 C C . ASP A 1 99 ? -14.688 -5.179 15.920 1.00 71.50 99 ASP A C 1
ATOM 818 O O . ASP A 1 99 ? -14.565 -4.771 14.770 1.00 71.50 99 ASP A O 1
ATOM 822 N N . TYR A 1 100 ? -13.647 -5.310 16.745 1.00 76.62 100 TYR A N 1
ATOM 823 C CA . TYR A 1 100 ? -12.282 -4.941 16.375 1.00 76.62 100 TYR A CA 1
ATOM 824 C C . TYR A 1 100 ? -11.738 -5.813 15.236 1.00 76.62 100 TYR A C 1
ATOM 826 O O . TYR A 1 100 ? -11.223 -5.309 14.239 1.00 76.62 100 TYR A O 1
ATOM 834 N N . GLN A 1 101 ? -11.935 -7.132 15.326 1.00 81.44 101 GLN A N 1
ATOM 835 C CA . GLN A 1 101 ? -11.540 -8.052 14.257 1.00 81.44 101 GLN A CA 1
ATOM 836 C C . GLN A 1 101 ? -12.291 -7.770 12.949 1.00 81.44 101 GLN A C 1
ATOM 838 O O . GLN A 1 101 ? -11.693 -7.808 11.876 1.00 81.44 101 GLN A O 1
ATOM 843 N N . ALA A 1 102 ? -13.594 -7.469 13.019 1.00 83.19 102 ALA A N 1
ATOM 844 C CA . ALA A 1 102 ? -14.384 -7.156 11.828 1.00 83.19 102 ALA A CA 1
ATOM 845 C C . ALA A 1 102 ? -13.867 -5.905 11.100 1.00 83.19 102 ALA A C 1
ATOM 847 O O . ALA A 1 102 ? -13.882 -5.868 9.872 1.00 83.19 102 ALA A O 1
ATOM 848 N N . THR A 1 103 ? -13.379 -4.928 11.860 1.00 85.56 103 THR A N 1
ATOM 849 C CA . THR A 1 103 ? -12.784 -3.689 11.361 1.00 85.56 103 THR A CA 1
ATOM 850 C C . THR A 1 103 ? -11.408 -3.890 10.724 1.00 85.56 103 THR A C 1
ATOM 852 O O . THR A 1 103 ? -11.121 -3.310 9.680 1.00 85.56 103 THR A O 1
ATOM 855 N N . ILE A 1 104 ? -10.553 -4.747 11.291 1.00 90.19 104 ILE A N 1
ATOM 856 C CA . ILE A 1 104 ? -9.280 -5.098 10.638 1.00 90.19 104 ILE A CA 1
ATOM 857 C C . ILE A 1 104 ? -9.560 -5.801 9.308 1.00 90.19 104 ILE A C 1
ATOM 859 O O . ILE A 1 104 ? -9.023 -5.416 8.270 1.00 90.19 104 ILE A O 1
ATOM 863 N N . TRP A 1 105 ? -10.444 -6.803 9.320 1.00 91.56 105 TRP A N 1
ATOM 864 C CA . TRP A 1 105 ? -10.788 -7.551 8.114 1.00 91.56 105 TRP A CA 1
ATOM 865 C C . TRP A 1 105 ? -11.428 -6.674 7.036 1.00 91.56 105 TRP A C 1
ATOM 867 O O . TRP A 1 105 ? -11.111 -6.862 5.864 1.00 91.56 105 TRP A O 1
ATOM 877 N N . SER A 1 106 ? -12.285 -5.707 7.390 1.00 91.00 106 SER A N 1
ATOM 878 C CA . SER A 1 106 ? -12.878 -4.804 6.395 1.00 91.00 106 SER A CA 1
ATOM 879 C C . SER A 1 106 ? -11.817 -3.971 5.679 1.00 91.00 106 SER A C 1
ATOM 881 O O . SER A 1 106 ? -11.844 -3.905 4.450 1.00 91.00 106 SER A O 1
ATOM 883 N N . LYS A 1 107 ? -10.840 -3.423 6.413 1.00 92.56 107 LYS A N 1
ATOM 884 C CA . LYS A 1 107 ? -9.735 -2.635 5.844 1.00 92.56 107 LYS A CA 1
ATOM 885 C C . LYS A 1 107 ? -8.823 -3.483 4.971 1.00 92.56 107 LYS A C 1
ATOM 887 O O . LYS A 1 107 ? -8.530 -3.092 3.846 1.00 92.56 107 LYS A O 1
ATOM 892 N N . VAL A 1 108 ? -8.412 -4.657 5.455 1.00 95.56 108 VAL A N 1
ATOM 893 C CA . VAL A 1 108 ? -7.560 -5.572 4.681 1.00 95.56 108 VAL A CA 1
ATOM 894 C C . VAL A 1 108 ? -8.247 -5.962 3.375 1.00 95.56 108 VAL A C 1
ATOM 896 O O . VAL A 1 108 ? -7.629 -5.857 2.321 1.00 95.56 108 VAL A O 1
ATOM 899 N N . ILE A 1 109 ? -9.526 -6.352 3.414 1.00 95.50 109 ILE A N 1
ATOM 900 C CA . ILE A 1 109 ? -10.278 -6.730 2.209 1.00 95.50 109 ILE A CA 1
ATOM 901 C C . ILE A 1 109 ? -10.410 -5.537 1.258 1.00 95.50 109 ILE A C 1
ATOM 903 O O . ILE A 1 109 ? -10.109 -5.676 0.074 1.00 95.50 109 ILE A O 1
ATOM 907 N N . LEU A 1 110 ? -10.830 -4.370 1.758 1.00 96.00 110 LEU A N 1
ATOM 908 C CA . LEU A 1 110 ? -11.023 -3.178 0.934 1.00 96.00 110 LEU A CA 1
ATOM 909 C C . LEU A 1 110 ? -9.731 -2.778 0.223 1.00 96.00 110 LEU A C 1
ATOM 911 O O . LEU A 1 110 ? -9.707 -2.690 -1.002 1.00 96.00 110 LEU A O 1
ATOM 915 N N . TYR A 1 111 ? -8.654 -2.568 0.977 1.00 96.56 111 TYR A N 1
ATOM 916 C CA . TY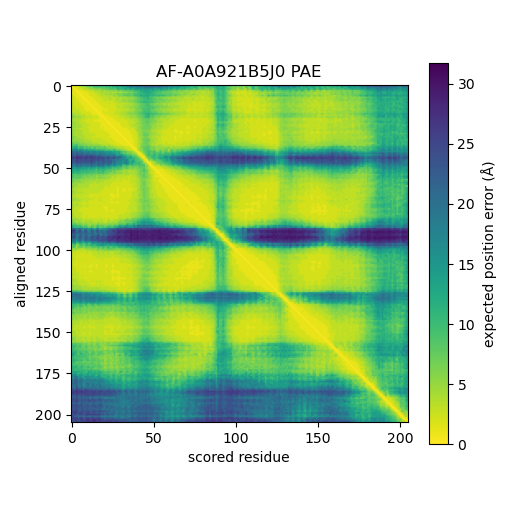R A 1 111 ? -7.405 -2.074 0.409 1.00 96.56 111 TYR A CA 1
ATOM 917 C C . TYR A 1 111 ? -6.684 -3.122 -0.433 1.00 96.56 111 TYR A C 1
ATOM 919 O O . TYR A 1 111 ? -6.004 -2.739 -1.379 1.00 96.56 111 TYR A O 1
ATOM 927 N N . SER A 1 112 ? -6.900 -4.418 -0.181 1.00 96.00 112 SER A N 1
ATOM 928 C CA . SER A 1 112 ? -6.428 -5.481 -1.079 1.00 96.00 112 SER A CA 1
ATOM 929 C C . SER A 1 112 ? -7.153 -5.460 -2.423 1.00 96.00 112 SER A C 1
ATOM 931 O O . SER A 1 112 ? -6.526 -5.583 -3.467 1.00 96.00 112 SER A O 1
ATOM 933 N N . VAL A 1 113 ? -8.478 -5.284 -2.428 1.00 96.44 113 VAL A N 1
ATOM 934 C CA . VAL A 1 113 ? -9.238 -5.188 -3.685 1.00 96.44 113 VAL A CA 1
ATOM 935 C C . VAL A 1 113 ? -8.841 -3.929 -4.451 1.00 96.44 113 VAL A C 1
ATOM 937 O O . VAL A 1 113 ? -8.591 -3.996 -5.652 1.00 96.44 113 VAL A O 1
ATOM 940 N N . VAL A 1 114 ? -8.737 -2.789 -3.763 1.00 96.44 114 VAL A N 1
ATOM 941 C CA . VAL A 1 114 ? -8.323 -1.526 -4.385 1.00 96.44 114 VAL A CA 1
ATOM 942 C C . VAL A 1 114 ? -6.903 -1.637 -4.941 1.00 96.44 114 VAL A C 1
ATOM 944 O O . VAL A 1 114 ? -6.687 -1.258 -6.086 1.00 96.44 114 VAL A O 1
ATOM 947 N N . SER A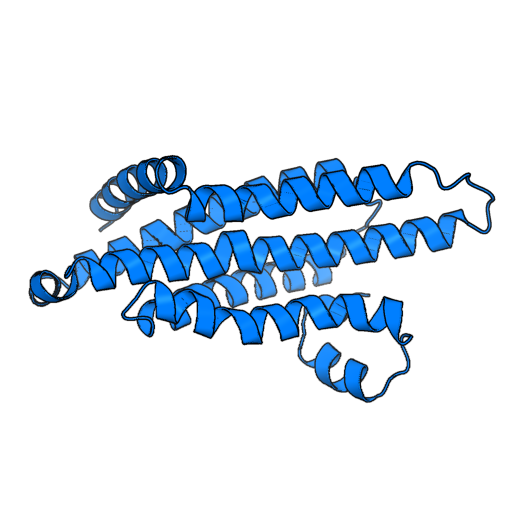 1 115 ? -5.948 -2.204 -4.197 1.00 95.88 115 SER A N 1
ATOM 948 C CA . SER A 1 115 ? -4.574 -2.360 -4.686 1.00 95.88 115 SER A CA 1
ATOM 949 C C . SER A 1 115 ? -4.495 -3.272 -5.908 1.00 95.88 115 SER A C 1
ATOM 951 O O . SER A 1 115 ? -3.812 -2.916 -6.861 1.00 95.88 115 SER A O 1
ATOM 953 N N . ILE A 1 116 ? -5.243 -4.380 -5.951 1.00 94.56 116 ILE A N 1
ATOM 954 C CA . ILE A 1 116 ? -5.311 -5.259 -7.132 1.00 94.56 116 ILE A CA 1
ATOM 955 C C . ILE A 1 116 ? -5.854 -4.504 -8.352 1.00 94.56 116 ILE A C 1
ATOM 957 O O . ILE A 1 116 ? -5.297 -4.619 -9.445 1.00 94.56 116 ILE A O 1
ATOM 961 N N . VAL A 1 117 ? -6.912 -3.703 -8.180 1.00 95.62 117 VAL A N 1
ATOM 962 C CA . VAL A 1 117 ? -7.475 -2.889 -9.271 1.00 95.62 117 VAL A CA 1
ATOM 963 C C . VAL A 1 117 ? -6.447 -1.877 -9.776 1.00 95.62 117 VAL A C 1
ATOM 965 O O . VAL A 1 117 ? -6.225 -1.785 -10.981 1.00 95.62 117 VAL A O 1
ATOM 968 N N . ILE A 1 118 ? -5.776 -1.157 -8.873 1.00 95.88 118 ILE A N 1
ATOM 969 C CA . ILE A 1 118 ? -4.751 -0.174 -9.246 1.00 95.88 118 ILE A CA 1
ATOM 970 C C . ILE A 1 118 ? -3.565 -0.845 -9.935 1.00 95.88 118 ILE A C 1
ATOM 972 O O . ILE A 1 118 ? -3.140 -0.369 -10.982 1.00 95.88 118 ILE A O 1
ATOM 976 N N . LEU A 1 119 ? -3.077 -1.974 -9.420 1.00 91.75 119 LEU A N 1
ATOM 977 C CA . LEU A 1 119 ? -2.001 -2.741 -10.047 1.00 91.75 119 LEU A CA 1
ATOM 978 C C . LEU A 1 119 ? -2.374 -3.210 -11.453 1.00 91.75 119 LEU A C 1
ATOM 980 O O . LEU A 1 119 ? -1.554 -3.121 -12.361 1.00 91.75 119 LEU A O 1
ATOM 984 N N . THR A 1 120 ? -3.618 -3.648 -11.649 1.00 91.00 120 THR A N 1
ATOM 985 C CA . THR A 1 120 ? -4.122 -4.040 -12.972 1.00 91.00 120 THR A CA 1
ATOM 986 C C . THR A 1 120 ? -4.080 -2.858 -13.942 1.00 91.00 120 THR A C 1
ATOM 988 O O . THR A 1 120 ? -3.617 -3.003 -15.070 1.00 91.00 120 THR A O 1
ATOM 991 N N . ILE A 1 121 ? -4.503 -1.669 -13.501 1.00 93.06 121 ILE A N 1
ATOM 992 C CA . ILE A 1 121 ? -4.448 -0.450 -14.323 1.00 93.06 121 ILE A CA 1
ATOM 993 C C . ILE A 1 121 ? -2.992 -0.053 -14.613 1.00 93.06 121 ILE A C 1
ATOM 995 O O . ILE A 1 121 ? -2.667 0.265 -15.753 1.00 93.06 121 ILE A O 1
ATOM 999 N N . VAL A 1 122 ? -2.099 -0.110 -13.620 1.00 91.00 122 VAL A N 1
ATOM 1000 C CA . VAL A 1 122 ? -0.661 0.160 -13.801 1.00 91.00 122 VAL A CA 1
ATOM 1001 C C . VAL A 1 122 ? -0.051 -0.796 -14.831 1.00 91.00 122 VAL A C 1
ATOM 1003 O O . VAL A 1 122 ? 0.650 -0.343 -15.733 1.00 91.00 122 VAL A O 1
ATOM 1006 N N . MET A 1 123 ? -0.358 -2.095 -14.757 1.00 85.75 123 MET A N 1
ATOM 1007 C CA . MET A 1 123 ? 0.082 -3.081 -15.752 1.00 85.75 123 MET A CA 1
ATOM 1008 C C . MET A 1 123 ? -0.426 -2.742 -17.158 1.00 85.75 123 MET A C 1
ATOM 1010 O O . MET A 1 123 ? 0.341 -2.820 -18.114 1.00 85.75 123 MET A O 1
ATOM 1014 N N . MET A 1 124 ? -1.684 -2.310 -17.293 1.00 87.81 124 MET A N 1
ATOM 1015 C CA . MET A 1 124 ? -2.240 -1.876 -18.581 1.00 87.81 124 MET A CA 1
ATOM 1016 C C . MET A 1 124 ? -1.550 -0.624 -19.142 1.00 87.81 124 MET A C 1
ATOM 1018 O O . MET A 1 124 ? -1.468 -0.485 -20.356 1.00 87.81 124 MET A O 1
ATOM 1022 N N . ILE A 1 125 ? -1.056 0.281 -18.290 1.00 86.88 125 ILE A N 1
ATOM 1023 C CA . ILE A 1 125 ? -0.340 1.492 -18.727 1.00 86.88 125 ILE A CA 1
ATOM 1024 C C . ILE A 1 125 ? 1.062 1.151 -19.239 1.00 86.88 125 ILE A C 1
ATOM 1026 O O . ILE A 1 125 ? 1.485 1.676 -20.269 1.00 86.88 125 ILE A O 1
ATOM 1030 N N . PHE A 1 126 ? 1.789 0.296 -18.517 1.00 79.88 126 PHE A N 1
ATOM 1031 C CA . PHE A 1 126 ? 3.151 -0.076 -18.896 1.00 79.88 126 PHE A CA 1
ATOM 1032 C C . PHE A 1 126 ? 3.192 -1.082 -20.049 1.00 79.88 126 PHE A C 1
ATOM 1034 O O . PHE A 1 126 ? 4.152 -1.050 -20.810 1.00 79.88 126 PHE A O 1
ATOM 1041 N N . MET A 1 127 ? 2.169 -1.939 -20.190 1.00 69.88 127 MET A N 1
ATOM 1042 C CA . MET A 1 127 ? 2.149 -3.079 -21.120 1.00 69.88 127 MET A CA 1
ATOM 1043 C C . MET A 1 127 ? 3.496 -3.819 -21.166 1.00 69.88 127 MET A C 1
ATOM 1045 O O . MET A 1 127 ? 4.084 -3.946 -22.238 1.00 69.88 127 MET A O 1
ATOM 1049 N N . PRO A 1 128 ? 4.045 -4.237 -20.016 1.00 63.34 128 PR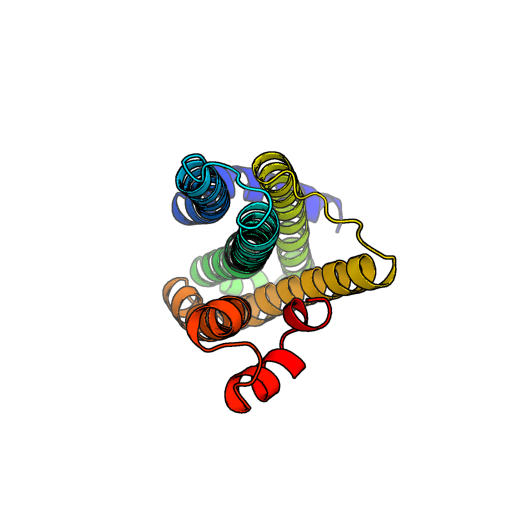O A N 1
ATOM 1050 C CA . PRO A 1 128 ? 5.355 -4.855 -20.025 1.00 63.34 128 PRO A CA 1
ATOM 1051 C C . PRO A 1 128 ? 5.251 -6.227 -20.717 1.00 63.34 128 PRO A C 1
ATOM 1053 O O . PRO A 1 128 ? 4.397 -7.035 -20.344 1.00 63.34 128 PRO A O 1
ATOM 1056 N N . ASP A 1 129 ? 6.115 -6.501 -21.701 1.00 59.56 129 ASP A N 1
ATOM 1057 C CA . ASP A 1 129 ? 6.281 -7.826 -22.328 1.00 59.56 129 ASP A CA 1
ATOM 1058 C C . ASP A 1 129 ? 7.004 -8.777 -21.356 1.00 59.56 129 ASP A C 1
ATOM 1060 O O . ASP A 1 129 ? 8.084 -9.305 -21.611 1.00 59.56 129 ASP A O 1
ATOM 1064 N N . VAL A 1 130 ? 6.429 -8.955 -20.168 1.00 58.94 130 VAL A N 1
ATOM 1065 C CA . VAL A 1 130 ? 7.015 -9.759 -19.098 1.00 58.94 130 VAL A CA 1
ATOM 1066 C C . VAL A 1 130 ? 6.329 -11.111 -19.090 1.00 58.94 130 VAL A C 1
ATOM 1068 O O . VAL A 1 130 ? 5.177 -11.249 -18.673 1.00 58.94 130 VAL A O 1
ATOM 1071 N N . SER A 1 131 ? 7.057 -12.140 -19.524 1.00 61.16 131 SER A N 1
ATOM 1072 C CA . SER A 1 131 ? 6.656 -13.518 -19.270 1.00 61.16 131 SER A CA 1
ATOM 1073 C C . SER A 1 131 ? 6.935 -13.846 -17.803 1.00 61.16 131 SER A C 1
ATOM 1075 O O . SER A 1 131 ? 8.058 -14.192 -17.442 1.00 61.16 131 SER A O 1
ATOM 1077 N N . LEU A 1 132 ? 5.922 -13.716 -16.949 1.00 65.31 132 LEU A N 1
ATOM 1078 C CA . LEU A 1 132 ? 6.033 -14.121 -15.549 1.00 65.31 132 LEU A CA 1
ATOM 1079 C C . LEU A 1 132 ? 6.039 -15.652 -15.454 1.00 65.31 132 LEU A C 1
ATOM 1081 O O . LEU A 1 132 ? 5.091 -16.324 -15.873 1.00 65.31 132 LEU A O 1
ATOM 1085 N N . GLY A 1 133 ? 7.106 -16.208 -14.892 1.00 70.69 133 GLY A N 1
ATOM 1086 C CA . GLY A 1 133 ? 7.185 -17.607 -14.504 1.00 70.69 133 GLY A CA 1
ATOM 1087 C C . GLY A 1 133 ? 6.376 -17.894 -13.237 1.00 70.69 133 GLY A C 1
ATOM 1088 O O . GLY A 1 133 ? 5.970 -17.002 -12.493 1.00 70.69 13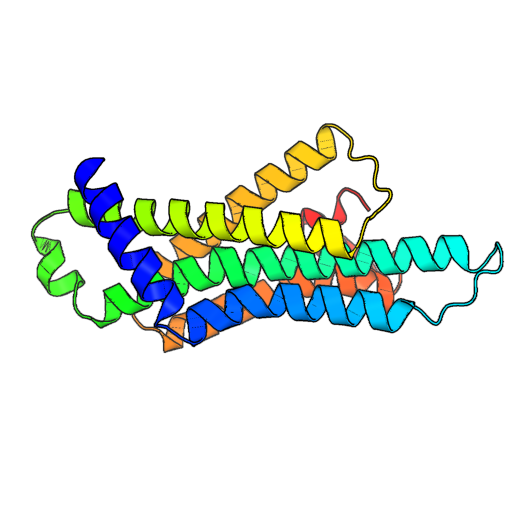3 GLY A O 1
ATOM 1089 N N . ILE A 1 134 ? 6.160 -19.180 -12.941 1.00 71.75 134 ILE A N 1
ATOM 1090 C CA . ILE A 1 134 ? 5.411 -19.621 -11.748 1.00 71.75 134 ILE A CA 1
ATOM 1091 C C . ILE A 1 134 ? 6.027 -19.088 -10.437 1.00 71.75 134 ILE A C 1
ATOM 1093 O O . ILE A 1 134 ? 5.303 -18.755 -9.500 1.00 71.75 134 ILE A O 1
ATOM 1097 N N . TYR A 1 135 ? 7.358 -18.972 -10.380 1.00 72.81 135 TYR A N 1
ATOM 1098 C CA . TYR A 1 135 ? 8.087 -18.468 -9.215 1.00 72.81 135 TYR A CA 1
ATOM 1099 C C . TYR A 1 135 ? 7.891 -16.961 -9.013 1.00 72.81 135 TYR A C 1
ATOM 1101 O O . TYR A 1 135 ? 7.791 -16.516 -7.869 1.00 72.81 135 TYR A O 1
ATOM 1109 N N . ASP A 1 136 ? 7.727 -16.196 -10.095 1.00 68.25 136 ASP A N 1
ATOM 1110 C CA . ASP A 1 136 ? 7.449 -14.759 -10.030 1.00 68.25 136 ASP A CA 1
ATOM 1111 C C . ASP A 1 136 ? 6.078 -14.497 -9.415 1.00 68.25 136 ASP A C 1
ATOM 1113 O O . ASP A 1 136 ? 5.944 -13.675 -8.509 1.00 68.25 136 ASP A O 1
ATOM 1117 N N . TYR A 1 137 ? 5.063 -15.264 -9.822 1.00 71.25 137 TYR A N 1
ATOM 1118 C CA . TYR A 1 137 ? 3.733 -15.181 -9.219 1.00 71.25 137 TYR A CA 1
ATOM 1119 C C . TYR A 1 137 ? 3.755 -15.483 -7.718 1.00 71.25 137 TYR A C 1
ATOM 1121 O O . TYR A 1 137 ? 3.104 -14.781 -6.942 1.00 71.25 137 TYR A O 1
ATOM 1129 N N . ILE A 1 138 ? 4.521 -16.492 -7.292 1.00 75.06 138 ILE A N 1
ATOM 1130 C CA . ILE A 1 138 ? 4.679 -16.811 -5.868 1.00 75.06 138 ILE A CA 1
ATOM 1131 C C . ILE A 1 138 ? 5.353 -15.644 -5.134 1.00 75.06 138 ILE A C 1
ATOM 1133 O O . ILE A 1 138 ? 4.868 -15.237 -4.078 1.00 75.06 138 ILE A O 1
ATOM 1137 N N . GLY A 1 139 ? 6.414 -15.067 -5.704 1.00 74.12 139 GLY A N 1
ATOM 1138 C CA . GLY A 1 139 ? 7.098 -13.896 -5.153 1.00 74.12 139 GLY A CA 1
ATOM 1139 C C . GLY A 1 139 ? 6.162 -12.697 -4.981 1.00 74.12 139 GLY A C 1
ATOM 1140 O O . GLY A 1 139 ? 6.090 -12.122 -3.894 1.00 74.12 139 GLY A O 1
ATOM 1141 N N . LEU A 1 140 ? 5.372 -12.375 -6.009 1.00 76.44 140 LEU A N 1
ATOM 1142 C CA . LEU A 1 140 ? 4.405 -11.273 -5.981 1.00 76.44 140 LEU A CA 1
ATOM 1143 C C . LEU A 1 140 ? 3.315 -11.488 -4.923 1.00 76.44 140 LEU A C 1
ATOM 1145 O O . LEU A 1 140 ? 2.983 -10.549 -4.199 1.00 76.44 140 LEU A O 1
ATOM 1149 N N . VAL A 1 141 ? 2.790 -12.711 -4.785 1.00 82.75 141 VAL A N 1
ATOM 1150 C CA . VAL A 1 141 ? 1.789 -13.049 -3.757 1.00 82.75 141 VAL A CA 1
ATOM 1151 C C . VAL A 1 141 ? 2.385 -12.969 -2.350 1.00 82.75 141 VAL A C 1
ATOM 1153 O O . VAL A 1 141 ? 1.777 -12.369 -1.463 1.00 82.75 141 VAL A O 1
ATOM 1156 N N . CYS A 1 142 ? 3.579 -13.525 -2.131 1.00 81.56 142 CYS A N 1
ATOM 1157 C CA . CYS A 1 142 ? 4.283 -13.431 -0.850 1.00 81.56 142 CYS A CA 1
ATOM 1158 C C . CYS A 1 142 ? 4.522 -11.973 -0.455 1.00 81.56 142 CYS A C 1
ATOM 1160 O O . CYS A 1 142 ? 4.286 -11.584 0.691 1.00 81.56 142 CYS A O 1
ATOM 1162 N N . LEU A 1 143 ? 4.936 -11.155 -1.418 1.00 81.50 143 LEU A N 1
ATOM 1163 C CA . LEU A 1 143 ? 5.170 -9.741 -1.202 1.00 81.50 143 LEU A CA 1
ATOM 1164 C C . LEU A 1 143 ? 3.859 -9.001 -0.910 1.00 81.50 143 LEU A C 1
ATOM 1166 O O . LEU A 1 143 ? 3.790 -8.245 0.051 1.00 81.50 143 LEU A O 1
ATOM 1170 N N . PHE A 1 144 ? 2.779 -9.288 -1.633 1.00 86.88 144 PHE A N 1
ATOM 1171 C CA . PHE A 1 144 ? 1.456 -8.735 -1.335 1.00 86.88 144 PHE A CA 1
ATOM 1172 C C . PHE A 1 144 ? 1.022 -9.014 0.114 1.00 86.88 144 PHE A C 1
ATOM 1174 O O . PHE A 1 144 ? 0.594 -8.108 0.832 1.00 86.88 144 PHE A O 1
ATOM 1181 N N . ILE A 1 145 ? 1.196 -10.257 0.577 1.00 89.81 145 ILE A N 1
ATOM 1182 C CA . ILE A 1 145 ? 0.883 -10.664 1.954 1.00 89.81 145 ILE A CA 1
ATOM 1183 C C . ILE A 1 145 ? 1.769 -9.923 2.963 1.00 89.81 145 ILE A C 1
ATOM 1185 O O . ILE A 1 145 ? 1.267 -9.454 3.986 1.00 89.81 145 ILE A O 1
ATOM 1189 N N . LEU A 1 146 ? 3.064 -9.769 2.679 1.00 88.50 146 LEU A N 1
ATOM 1190 C CA . LEU A 1 146 ? 3.992 -9.029 3.537 1.00 88.50 146 LEU A CA 1
ATOM 1191 C C . LEU A 1 146 ? 3.523 -7.586 3.751 1.00 88.50 146 LEU A C 1
ATOM 1193 O O . LEU A 1 146 ? 3.506 -7.113 4.887 1.00 88.50 146 LEU A O 1
ATOM 1197 N N . PHE A 1 147 ? 3.072 -6.904 2.699 1.00 89.81 147 PHE A N 1
ATOM 1198 C CA . PHE A 1 147 ? 2.565 -5.534 2.811 1.00 89.81 147 PHE A CA 1
ATOM 1199 C C . PHE A 1 147 ? 1.245 -5.450 3.589 1.00 89.81 147 PHE A C 1
ATOM 1201 O O . PHE A 1 147 ? 1.038 -4.488 4.336 1.00 89.81 147 PHE A O 1
ATOM 1208 N N . ILE A 1 148 ? 0.374 -6.462 3.506 1.00 92.94 148 ILE A N 1
ATOM 1209 C CA . ILE A 1 148 ? -0.794 -6.549 4.398 1.00 92.94 148 ILE A CA 1
ATOM 1210 C C . ILE A 1 148 ? -0.335 -6.630 5.855 1.00 92.94 148 ILE A C 1
ATOM 1212 O O . ILE A 1 148 ? -0.806 -5.856 6.689 1.00 92.94 148 ILE A O 1
ATOM 1216 N N . LEU A 1 149 ? 0.594 -7.538 6.166 1.00 91.81 149 LEU A N 1
ATOM 1217 C CA . LEU A 1 149 ? 1.105 -7.718 7.528 1.00 91.81 149 LEU A CA 1
ATOM 1218 C C . LEU A 1 149 ? 1.787 -6.448 8.049 1.00 91.81 149 LEU A C 1
ATOM 1220 O O . LEU A 1 149 ? 1.584 -6.071 9.204 1.00 91.81 149 LEU A O 1
ATOM 1224 N N . LEU A 1 150 ? 2.541 -5.754 7.197 1.00 90.62 150 LEU A N 1
ATOM 1225 C CA . LEU A 1 150 ? 3.171 -4.477 7.523 1.00 90.62 150 LEU A CA 1
ATOM 1226 C C . LEU A 1 150 ? 2.120 -3.403 7.825 1.00 90.62 150 LEU A C 1
ATOM 1228 O O . LEU A 1 150 ? 2.191 -2.754 8.864 1.00 90.62 150 LEU A O 1
ATOM 1232 N N . GLY A 1 151 ? 1.104 -3.259 6.971 1.00 91.19 151 GLY A N 1
ATOM 1233 C CA . GLY A 1 151 ? 0.032 -2.286 7.180 1.00 91.19 151 GLY A CA 1
ATOM 1234 C C . GLY A 1 151 ? -0.761 -2.545 8.461 1.00 91.19 151 GLY A C 1
ATOM 1235 O O . GLY A 1 151 ? -1.007 -1.633 9.250 1.00 91.19 151 GLY A O 1
ATOM 1236 N N . VAL A 1 152 ? -1.122 -3.806 8.712 1.00 91.50 152 VAL A N 1
ATOM 1237 C CA . VAL A 1 152 ? -1.848 -4.187 9.929 1.00 91.50 152 VAL A CA 1
ATOM 1238 C C . VAL A 1 152 ? -0.976 -3.971 11.162 1.00 91.50 152 VAL A C 1
ATOM 1240 O O . VAL A 1 152 ? -1.422 -3.317 12.097 1.00 91.50 152 VAL A O 1
ATOM 1243 N N . SER A 1 153 ? 0.265 -4.465 11.179 1.00 89.75 153 SER A N 1
ATOM 1244 C CA . SER A 1 153 ? 1.154 -4.331 12.344 1.00 89.75 153 SER A CA 1
ATOM 1245 C C . SER A 1 153 ? 1.410 -2.870 12.712 1.00 89.75 153 SER A C 1
ATOM 1247 O O . SER A 1 153 ? 1.250 -2.495 13.873 1.00 89.75 153 SER A O 1
ATOM 1249 N N . MET A 1 154 ? 1.706 -2.018 11.730 1.00 88.81 154 MET A N 1
ATOM 1250 C CA . MET A 1 154 ? 1.883 -0.586 11.964 1.00 88.81 154 MET A CA 1
ATOM 1251 C C . MET A 1 154 ? 0.570 0.075 12.406 1.00 88.81 154 MET A C 1
ATOM 1253 O O . MET A 1 154 ? 0.586 0.957 13.265 1.00 88.81 154 MET A O 1
ATOM 1257 N N . GLY A 1 155 ? -0.576 -0.370 11.878 1.00 86.50 155 GLY A N 1
ATOM 1258 C CA . GLY A 1 155 ? -1.896 0.150 12.235 1.00 86.50 155 GLY A CA 1
ATOM 1259 C C . GLY A 1 155 ? -2.309 -0.210 13.661 1.00 86.50 155 GLY A C 1
ATOM 1260 O O . GLY A 1 155 ? -2.967 0.583 14.330 1.00 86.50 155 GLY A O 1
ATOM 1261 N N . LEU A 1 156 ? -1.885 -1.379 14.152 1.00 85.56 156 LEU A N 1
ATOM 1262 C CA . LEU A 1 156 ? -2.069 -1.801 15.544 1.00 85.56 156 LEU A CA 1
ATOM 1263 C C . LEU A 1 156 ? -1.227 -0.961 16.517 1.00 85.56 156 LEU A C 1
ATOM 1265 O O . LEU A 1 156 ? -1.658 -0.709 17.640 1.00 85.56 156 LEU A O 1
ATOM 1269 N N . ILE A 1 157 ? -0.027 -0.544 16.102 1.00 84.94 157 ILE A N 1
ATOM 1270 C CA . ILE A 1 157 ? 0.907 0.226 16.940 1.00 84.94 157 ILE A CA 1
ATOM 1271 C C . ILE A 1 157 ? 0.566 1.725 16.922 1.00 84.94 157 ILE A C 1
ATOM 1273 O O . ILE A 1 157 ? 0.753 2.424 17.921 1.00 84.94 157 ILE A O 1
ATOM 1277 N N . SER A 1 158 ? 0.069 2.233 15.792 1.00 82.62 158 SER A N 1
ATOM 1278 C CA . SER A 1 158 ? -0.220 3.650 15.589 1.00 82.62 158 SER A CA 1
ATOM 1279 C C . SER A 1 158 ? -1.407 4.109 16.435 1.00 82.62 158 SER A C 1
ATOM 1281 O O . SER A 1 158 ? -2.536 3.659 16.254 1.00 82.62 158 SER A O 1
ATOM 1283 N N . LYS A 1 159 ? -1.170 5.049 17.353 1.00 76.75 159 LYS A N 1
ATOM 1284 C CA . LYS A 1 159 ? -2.241 5.654 18.164 1.00 76.75 159 LYS A CA 1
ATOM 1285 C C . LYS A 1 159 ? -2.907 6.825 17.452 1.00 76.75 159 LYS A C 1
ATOM 1287 O O . LYS A 1 159 ? -4.055 7.147 17.743 1.00 76.75 159 LYS A O 1
ATOM 1292 N N . ASN A 1 160 ? -2.152 7.453 16.553 1.00 80.00 160 ASN A N 1
ATOM 1293 C CA . ASN A 1 160 ? -2.463 8.735 15.955 1.00 80.00 160 ASN A CA 1
ATOM 1294 C C . ASN A 1 160 ? -2.067 8.794 14.479 1.00 80.00 160 ASN A C 1
ATOM 1296 O O . ASN A 1 160 ? -1.014 8.269 14.121 1.00 80.00 160 ASN A O 1
ATOM 1300 N N . VAL A 1 161 ? -2.834 9.522 13.661 1.00 81.19 161 VAL A N 1
ATOM 1301 C CA . VAL A 1 161 ? -2.620 9.703 12.210 1.00 81.19 161 VAL A CA 1
ATOM 1302 C C . VAL A 1 161 ? -1.226 10.261 11.903 1.00 81.19 161 VAL A C 1
ATOM 1304 O O . VAL A 1 161 ? -0.566 9.880 10.939 1.00 81.19 161 VAL A O 1
ATOM 1307 N N . SER A 1 162 ? -0.735 11.148 12.768 1.00 79.62 162 SER A N 1
ATOM 1308 C CA . SER A 1 162 ? 0.605 11.726 12.629 1.00 79.62 162 SER A CA 1
ATOM 1309 C C . SER A 1 162 ? 1.719 10.685 12.831 1.00 79.62 162 SER A C 1
ATOM 1311 O O . SER A 1 162 ? 2.715 10.685 12.109 1.00 79.62 162 SER A O 1
ATOM 1313 N N . GLN A 1 163 ? 1.539 9.736 13.759 1.00 79.12 163 GLN A N 1
ATOM 1314 C CA . GLN A 1 163 ? 2.521 8.667 13.998 1.00 79.12 163 GLN A CA 1
ATOM 1315 C C . GLN A 1 163 ? 2.602 7.706 12.814 1.00 79.12 163 GLN A C 1
ATOM 1317 O O . GLN A 1 163 ? 3.666 7.180 12.505 1.00 79.12 163 GLN A O 1
ATOM 1322 N N . THR A 1 164 ? 1.475 7.497 12.141 1.00 78.12 164 THR A N 1
ATOM 1323 C CA . THR A 1 164 ? 1.335 6.587 11.007 1.00 78.12 164 THR A CA 1
ATOM 1324 C C . THR A 1 164 ? 2.252 6.967 9.853 1.00 78.12 164 THR A C 1
ATOM 1326 O O . THR A 1 164 ? 2.990 6.126 9.341 1.00 78.12 164 THR A O 1
ATOM 1329 N N . SER A 1 165 ? 2.273 8.253 9.503 1.00 75.06 165 SER A N 1
ATOM 1330 C CA . SER A 1 165 ? 3.156 8.788 8.464 1.00 75.06 165 SER A CA 1
ATOM 1331 C C . SER A 1 165 ? 4.632 8.622 8.827 1.00 75.06 165 SER A C 1
ATOM 1333 O O . SER A 1 165 ? 5.431 8.242 7.979 1.00 75.06 165 SER A O 1
ATOM 1335 N N . VAL A 1 166 ? 5.000 8.83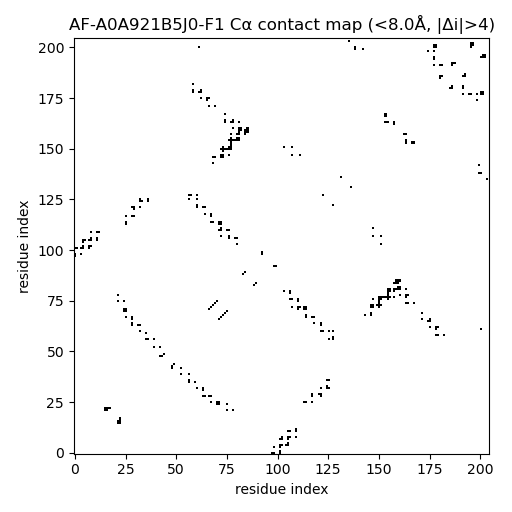3 10.096 1.00 80.62 166 VAL A N 1
ATOM 1336 C CA . VAL A 1 166 ? 6.391 8.685 10.558 1.00 80.62 166 VAL A CA 1
ATOM 1337 C C . VAL A 1 166 ? 6.846 7.225 10.525 1.00 80.62 166 VAL A C 1
ATOM 1339 O O . VAL A 1 166 ? 7.972 6.949 10.121 1.00 80.62 166 VAL A O 1
ATOM 1342 N N . TYR A 1 167 ? 5.982 6.281 10.909 1.00 79.75 167 TYR A N 1
ATOM 1343 C CA . TYR A 1 167 ? 6.331 4.856 10.944 1.00 79.75 167 TYR A CA 1
ATOM 1344 C C . TYR A 1 167 ? 6.516 4.240 9.561 1.00 79.75 167 TYR A C 1
ATOM 1346 O O . TYR A 1 167 ? 7.309 3.317 9.412 1.00 79.75 167 TYR A O 1
ATOM 1354 N N . ILE A 1 168 ? 5.825 4.756 8.547 1.00 77.06 168 ILE A N 1
ATOM 1355 C CA . ILE A 1 168 ? 5.851 4.198 7.191 1.00 77.06 168 ILE A CA 1
ATOM 1356 C C . ILE A 1 168 ? 7.050 4.694 6.378 1.00 77.06 168 ILE A C 1
ATOM 1358 O O . ILE A 1 168 ? 7.554 3.951 5.536 1.00 77.06 168 ILE A O 1
ATOM 1362 N N . ILE A 1 169 ? 7.551 5.904 6.648 1.00 81.19 169 ILE A N 1
ATOM 1363 C CA . ILE A 1 169 ? 8.655 6.517 5.891 1.00 81.19 169 ILE A CA 1
ATOM 1364 C C . ILE A 1 169 ? 9.908 5.624 5.811 1.00 81.19 169 ILE A C 1
ATOM 1366 O O . ILE A 1 169 ? 10.388 5.423 4.695 1.00 81.19 169 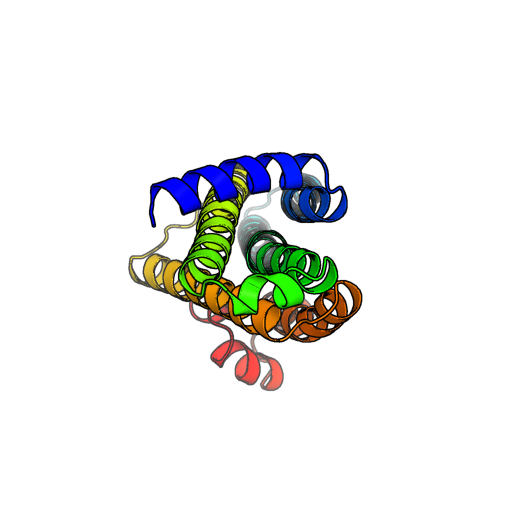ILE A O 1
ATOM 1370 N N . PRO A 1 170 ? 10.436 5.042 6.910 1.00 80.50 170 PRO A N 1
ATOM 1371 C CA . PRO A 1 170 ? 11.625 4.192 6.835 1.00 80.50 170 PRO A CA 1
ATOM 1372 C C . PRO A 1 170 ? 11.434 3.010 5.885 1.00 80.50 170 PRO A C 1
ATOM 1374 O O . PRO A 1 170 ? 12.267 2.769 5.018 1.00 80.50 170 PRO A O 1
ATOM 1377 N N . PHE A 1 171 ? 10.300 2.316 5.989 1.00 78.88 171 PHE A N 1
ATOM 1378 C CA . PHE A 1 171 ? 9.989 1.188 5.115 1.00 78.88 171 PHE A CA 1
ATOM 1379 C C . PHE A 1 171 ? 9.820 1.630 3.662 1.00 78.88 171 PHE A C 1
ATOM 1381 O O . PHE A 1 171 ? 10.285 0.937 2.764 1.00 78.88 171 PHE A O 1
ATOM 1388 N N . MET A 1 172 ? 9.208 2.796 3.421 1.00 76.44 172 MET A N 1
ATOM 1389 C CA . MET A 1 172 ? 9.026 3.327 2.069 1.00 76.44 172 MET A CA 1
ATOM 1390 C C . MET A 1 172 ? 10.379 3.562 1.402 1.00 76.44 172 MET A C 1
ATOM 1392 O O . MET A 1 172 ? 10.577 3.169 0.256 1.00 76.44 172 MET A O 1
ATOM 1396 N N . ILE A 1 173 ? 11.315 4.154 2.145 1.00 73.81 173 ILE A N 1
ATOM 1397 C CA . ILE A 1 173 ? 12.683 4.387 1.689 1.00 73.81 173 ILE A CA 1
ATOM 1398 C C . ILE A 1 173 ? 13.356 3.052 1.360 1.00 73.81 173 ILE A C 1
ATOM 1400 O O . ILE A 1 173 ? 13.810 2.880 0.236 1.00 73.81 173 ILE A O 1
ATOM 1404 N N . PHE A 1 174 ? 13.351 2.078 2.276 1.00 72.75 174 PHE A N 1
ATOM 1405 C CA . PHE A 1 174 ? 13.975 0.770 2.032 1.00 72.75 174 PHE A CA 1
ATOM 1406 C C . PHE A 1 174 ? 13.413 0.052 0.798 1.00 72.75 174 PHE A C 1
ATOM 1408 O O . PHE A 1 174 ? 14.164 -0.526 0.019 1.00 72.75 174 PHE A O 1
ATOM 1415 N N . ILE A 1 175 ? 12.098 0.111 0.604 1.00 71.25 175 ILE A N 1
ATOM 1416 C CA . ILE A 1 175 ? 11.397 -0.616 -0.456 1.00 71.25 175 ILE A CA 1
ATOM 1417 C C . ILE A 1 175 ? 11.619 0.032 -1.825 1.00 71.25 175 ILE A C 1
ATOM 1419 O O . ILE A 1 175 ? 11.855 -0.678 -2.800 1.00 71.25 175 ILE A O 1
ATOM 1423 N N . VAL A 1 176 ? 11.558 1.365 -1.903 1.00 66.75 176 VAL A N 1
ATOM 1424 C CA . VAL A 1 176 ? 11.750 2.119 -3.154 1.00 66.75 176 VAL A CA 1
ATOM 1425 C C . VAL A 1 176 ? 13.228 2.194 -3.538 1.00 66.75 176 VAL A C 1
ATOM 1427 O O . VAL A 1 176 ? 13.559 2.164 -4.722 1.00 66.75 176 VAL A O 1
ATOM 1430 N N . MET A 1 177 ? 14.134 2.255 -2.557 1.00 64.88 177 MET A N 1
ATOM 1431 C CA . MET A 1 177 ? 15.570 2.329 -2.826 1.00 64.88 177 MET A CA 1
ATOM 1432 C C . MET A 1 177 ? 16.110 1.079 -3.513 1.00 64.88 177 MET A C 1
ATOM 1434 O O . MET A 1 177 ? 17.051 1.206 -4.285 1.00 64.88 177 MET A O 1
ATOM 1438 N N . THR A 1 178 ? 15.543 -0.106 -3.284 1.00 67.75 178 THR A N 1
ATOM 1439 C CA . THR A 1 178 ? 16.056 -1.341 -3.895 1.00 67.75 178 THR A CA 1
ATOM 1440 C C . THR A 1 178 ? 16.031 -1.316 -5.429 1.00 67.75 178 THR A C 1
ATOM 1442 O O . THR A 1 178 ? 17.109 -1.430 -6.005 1.00 67.75 178 THR A O 1
ATOM 1445 N N . PRO A 1 179 ? 14.889 -1.111 -6.115 1.00 62.66 179 PRO A N 1
ATOM 1446 C CA . PRO A 1 179 ? 14.887 -1.045 -7.578 1.00 62.66 179 PRO A CA 1
ATOM 1447 C C . PRO A 1 179 ? 15.612 0.201 -8.125 1.00 62.66 179 PRO A C 1
ATOM 1449 O O . PRO A 1 179 ? 16.180 0.157 -9.211 1.00 62.66 179 PRO A O 1
ATOM 1452 N N . MET A 1 180 ? 15.647 1.320 -7.386 1.00 62.03 180 MET A N 1
ATOM 1453 C CA . MET A 1 180 ? 16.368 2.528 -7.829 1.00 62.03 180 MET A CA 1
ATOM 1454 C C . MET A 1 180 ? 17.894 2.406 -7.707 1.00 62.03 180 MET A C 1
ATOM 1456 O O . MET A 1 180 ? 18.624 3.008 -8.495 1.00 62.03 180 MET A O 1
ATOM 1460 N N . GLY A 1 181 ? 18.387 1.649 -6.726 1.00 58.47 181 GLY A N 1
ATOM 1461 C CA . GLY A 1 181 ? 19.816 1.452 -6.493 1.00 58.47 181 GLY A CA 1
ATOM 1462 C C . GLY A 1 181 ? 20.517 0.768 -7.660 1.00 58.47 181 GLY A C 1
ATOM 1463 O O . GLY A 1 181 ? 21.629 1.155 -8.010 1.00 58.47 181 GLY A O 1
ATOM 1464 N N . GLU A 1 182 ? 19.840 -0.174 -8.314 1.00 57.38 182 GLU A N 1
ATOM 1465 C CA . GLU A 1 182 ? 20.365 -0.862 -9.494 1.00 57.38 182 GLU A CA 1
ATOM 1466 C C . GLU A 1 182 ? 20.588 0.093 -10.673 1.00 57.38 182 GLU A C 1
ATOM 1468 O O . GLU A 1 182 ? 21.647 0.074 -11.300 1.00 57.38 182 GLU A O 1
ATOM 1473 N N . VAL A 1 183 ? 19.626 0.992 -10.914 1.00 60.41 183 VAL A N 1
ATOM 1474 C CA . VAL A 1 183 ? 19.677 1.986 -12.002 1.00 60.41 183 VAL A CA 1
ATOM 1475 C C . VAL A 1 183 ? 20.779 3.014 -11.773 1.00 60.41 183 VAL A C 1
ATOM 1477 O O . VAL A 1 183 ? 21.460 3.412 -12.713 1.00 60.41 183 VAL A O 1
ATOM 1480 N N . VAL A 1 184 ? 20.931 3.487 -10.533 1.00 58.91 184 VAL A N 1
ATOM 1481 C CA . VAL A 1 184 ? 21.787 4.644 -10.221 1.00 58.91 184 VAL A CA 1
ATOM 1482 C C . VAL A 1 184 ? 23.233 4.242 -9.933 1.00 58.91 184 VAL A C 1
ATOM 1484 O O . VAL A 1 184 ? 24.148 4.998 -10.252 1.00 58.91 184 VAL A O 1
ATOM 1487 N N . LEU A 1 185 ? 23.459 3.083 -9.310 1.00 55.75 185 LEU A N 1
ATOM 1488 C CA . LEU A 1 185 ? 24.775 2.695 -8.784 1.00 55.75 185 LEU A CA 1
ATOM 1489 C C . LEU A 1 185 ? 25.377 1.466 -9.477 1.00 55.75 185 LEU A C 1
ATOM 1491 O O . LEU A 1 185 ? 26.543 1.153 -9.232 1.00 55.75 185 LEU A O 1
ATOM 1495 N N . GLY A 1 186 ? 24.617 0.808 -10.357 1.00 54.28 186 GLY A N 1
ATOM 1496 C CA . GLY A 1 186 ? 25.018 -0.403 -11.067 1.00 54.28 186 GLY A CA 1
ATOM 1497 C C . GLY A 1 186 ? 24.856 -1.674 -10.224 1.00 54.28 186 GLY A C 1
ATOM 1498 O O . GLY A 1 186 ? 25.082 -1.677 -9.013 1.00 54.28 186 GLY A O 1
ATOM 1499 N N . ALA A 1 187 ? 24.510 -2.780 -10.889 1.00 55.16 187 ALA A N 1
ATOM 1500 C CA . ALA A 1 187 ? 24.152 -4.075 -10.289 1.00 55.16 187 ALA A CA 1
ATOM 1501 C C . ALA A 1 187 ? 25.222 -4.727 -9.375 1.00 55.16 187 ALA A C 1
ATOM 1503 O O . ALA A 1 187 ? 24.929 -5.697 -8.682 1.00 55.16 187 ALA A O 1
ATOM 1504 N N . ASN A 1 188 ? 26.452 -4.200 -9.339 1.00 55.41 188 ASN A N 1
ATOM 1505 C CA . ASN A 1 188 ? 27.595 -4.795 -8.632 1.00 55.41 188 ASN A CA 1
ATOM 1506 C C . ASN A 1 188 ? 27.961 -4.100 -7.308 1.00 55.41 188 ASN A C 1
ATOM 1508 O O . ASN A 1 188 ? 29.022 -4.372 -6.748 1.00 55.41 188 ASN A O 1
ATOM 1512 N N . ASN A 1 189 ? 27.136 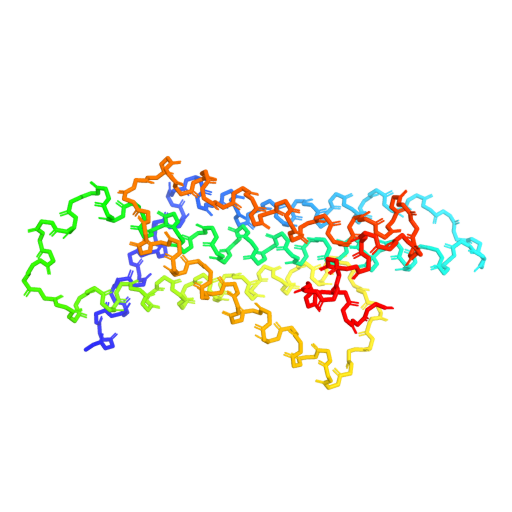-3.183 -6.794 1.00 60.56 189 ASN A N 1
ATOM 1513 C CA . ASN A 1 189 ? 27.421 -2.548 -5.508 1.00 60.56 189 ASN A CA 1
ATOM 1514 C C . ASN A 1 189 ? 27.058 -3.489 -4.339 1.00 60.56 189 ASN A C 1
ATOM 1516 O O . ASN A 1 189 ? 25.882 -3.770 -4.100 1.00 60.56 189 ASN A O 1
ATOM 1520 N N . GLU A 1 190 ? 28.067 -3.949 -3.590 1.00 58.72 190 GLU A N 1
ATOM 1521 C CA . GLU A 1 190 ? 27.928 -4.919 -2.487 1.00 58.72 190 GLU A CA 1
ATOM 1522 C C . GLU A 1 190 ? 26.915 -4.486 -1.412 1.00 58.72 190 GLU A C 1
ATOM 1524 O O . GLU A 1 190 ? 26.195 -5.320 -0.858 1.00 58.72 190 GLU A O 1
ATOM 1529 N N . PHE A 1 191 ? 26.797 -3.177 -1.154 1.00 59.38 191 PHE A N 1
ATOM 1530 C CA . PHE A 1 191 ? 25.821 -2.638 -0.206 1.00 59.38 191 PHE A CA 1
ATOM 1531 C C . PHE A 1 191 ? 24.382 -2.863 -0.683 1.00 59.38 191 PHE A C 1
ATOM 1533 O O . PHE A 1 191 ? 23.534 -3.298 0.096 1.00 59.38 191 PHE A O 1
ATOM 1540 N N . PHE A 1 192 ? 24.105 -2.637 -1.969 1.00 56.06 192 PHE A N 1
ATOM 1541 C CA . PHE A 1 192 ? 22.770 -2.848 -2.524 1.00 56.06 192 PHE A CA 1
ATOM 1542 C C . PHE A 1 192 ? 22.444 -4.317 -2.689 1.00 56.06 192 PHE A C 1
ATOM 1544 O O . PHE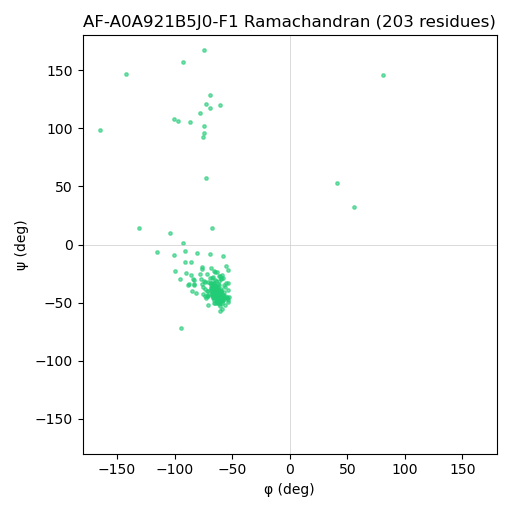 A 1 192 ? 21.334 -4.688 -2.339 1.00 56.06 192 PHE A O 1
ATOM 1551 N N . LEU A 1 193 ? 23.402 -5.155 -3.095 1.00 55.22 193 LEU A N 1
ATOM 1552 C CA . LEU A 1 193 ? 23.219 -6.607 -3.099 1.00 55.22 193 LEU A CA 1
ATOM 1553 C C . LEU A 1 193 ? 22.801 -7.099 -1.706 1.00 55.22 193 LEU A C 1
ATOM 1555 O O . LEU A 1 193 ? 21.817 -7.821 -1.589 1.00 55.22 193 LEU A O 1
ATOM 1559 N N . SER A 1 194 ? 23.453 -6.631 -0.634 1.00 56.59 194 SER A N 1
ATOM 1560 C CA . SER A 1 194 ? 23.108 -7.020 0.744 1.00 56.59 194 SER A CA 1
ATOM 1561 C C . SER A 1 194 ? 21.676 -6.648 1.174 1.00 56.59 194 SER A C 1
ATOM 1563 O O . SER A 1 194 ? 21.056 -7.384 1.940 1.00 56.59 194 SER A O 1
ATOM 1565 N N . ILE A 1 195 ? 21.128 -5.544 0.652 1.00 54.75 195 ILE A N 1
ATOM 1566 C CA . ILE A 1 195 ? 19.757 -5.072 0.929 1.00 54.75 195 ILE A CA 1
ATOM 1567 C C . ILE A 1 195 ? 18.752 -5.713 -0.038 1.00 54.75 195 ILE A C 1
ATOM 1569 O O . ILE A 1 195 ? 17.626 -6.026 0.340 1.00 54.75 195 ILE A O 1
ATOM 1573 N N . ALA A 1 196 ? 19.168 -5.951 -1.277 1.00 52.81 196 ALA A N 1
ATOM 1574 C CA . ALA A 1 196 ? 18.418 -6.624 -2.322 1.00 52.81 196 ALA A CA 1
ATOM 1575 C C . ALA A 1 196 ? 18.114 -8.085 -1.972 1.00 52.81 196 ALA A C 1
ATOM 1577 O O . ALA A 1 196 ? 16.993 -8.525 -2.191 1.00 52.81 196 ALA A O 1
ATOM 1578 N N . TRP A 1 197 ? 19.036 -8.809 -1.324 1.00 46.19 197 TRP A N 1
ATOM 1579 C CA . TRP A 1 197 ? 18.760 -10.151 -0.782 1.00 46.19 197 TRP A CA 1
ATOM 1580 C C . TRP A 1 197 ? 17.606 -10.166 0.235 1.00 46.19 197 TRP A C 1
ATOM 1582 O O . TRP A 1 197 ? 16.944 -11.187 0.408 1.00 46.19 197 TRP A O 1
ATOM 1592 N N . VAL A 1 198 ? 17.359 -9.041 0.914 1.00 47.50 198 VAL A N 1
ATOM 1593 C CA . VAL A 1 198 ? 16.268 -8.872 1.888 1.00 47.50 198 VAL A CA 1
ATOM 1594 C C . VAL A 1 198 ? 14.989 -8.359 1.216 1.00 47.50 198 VAL A C 1
ATOM 1596 O O . VAL A 1 198 ? 13.887 -8.592 1.717 1.00 47.50 198 VAL A O 1
ATOM 1599 N N . ASN A 1 199 ? 15.107 -7.684 0.072 1.00 52.66 199 ASN A N 1
ATOM 1600 C CA . ASN A 1 199 ? 13.977 -7.148 -0.669 1.00 52.66 199 ASN A CA 1
ATOM 1601 C C . ASN A 1 199 ? 13.565 -8.098 -1.802 1.00 52.66 199 ASN A C 1
ATOM 1603 O O . ASN A 1 199 ? 14.191 -8.168 -2.855 1.00 52.66 199 ASN A O 1
ATOM 1607 N N . ILE A 1 200 ? 12.440 -8.784 -1.590 1.00 51.34 200 ILE A N 1
ATOM 1608 C CA . ILE A 1 200 ? 11.868 -9.782 -2.508 1.00 51.34 200 ILE A CA 1
ATOM 1609 C C . ILE A 1 200 ? 11.666 -9.262 -3.945 1.00 51.34 200 ILE A C 1
ATOM 1611 O O . ILE A 1 200 ? 11.637 -10.073 -4.865 1.00 51.34 200 ILE A O 1
ATOM 1615 N N . LEU A 1 201 ? 11.581 -7.944 -4.171 1.00 50.09 201 LEU A N 1
ATOM 1616 C CA . LEU A 1 201 ? 11.483 -7.373 -5.523 1.00 50.09 201 LEU A CA 1
ATOM 1617 C C . LEU A 1 201 ? 12.738 -7.588 -6.381 1.00 50.09 201 LEU A C 1
ATOM 1619 O O . LEU A 1 201 ? 12.626 -7.537 -7.598 1.00 50.09 201 LEU A O 1
ATOM 1623 N N . TYR A 1 202 ? 13.904 -7.820 -5.772 1.00 51.25 202 TYR A N 1
ATOM 1624 C CA . TYR A 1 202 ? 15.169 -7.992 -6.493 1.00 51.25 202 TYR A CA 1
ATOM 1625 C C . TYR A 1 202 ? 15.469 -9.452 -6.857 1.00 51.25 202 TYR A C 1
ATOM 1627 O O . TYR A 1 202 ? 16.323 -9.717 -7.690 1.00 51.25 202 TYR A O 1
ATOM 1635 N N . LEU A 1 203 ? 14.777 -10.427 -6.256 1.00 48.50 203 LEU A N 1
ATOM 1636 C CA . LEU A 1 203 ? 15.082 -11.851 -6.467 1.00 48.50 203 LEU A CA 1
ATOM 1637 C C . LEU A 1 203 ? 14.750 -12.365 -7.884 1.00 48.50 203 LEU A C 1
ATOM 1639 O O . LEU A 1 203 ? 15.129 -13.490 -8.195 1.00 48.50 203 LEU A O 1
ATOM 1643 N N . ASN A 1 204 ? 14.083 -11.560 -8.723 1.00 41.47 204 ASN A N 1
ATOM 1644 C CA . ASN A 1 204 ? 13.632 -11.929 -10.073 1.00 41.47 204 ASN A CA 1
ATOM 1645 C C . ASN A 1 204 ? 13.993 -10.897 -11.169 1.00 41.47 204 ASN A C 1
ATOM 1647 O O . ASN A 1 204 ? 13.411 -10.941 -12.255 1.00 41.47 204 ASN A O 1
ATOM 1651 N N . MET A 1 205 ? 14.897 -9.950 -10.890 1.00 45.91 205 MET A N 1
ATOM 1652 C CA . MET A 1 205 ? 15.562 -9.136 -11.924 1.00 45.91 205 MET A CA 1
ATOM 1653 C C . MET A 1 205 ? 16.855 -9.823 -12.367 1.00 45.91 205 MET A C 1
ATOM 1655 O O . MET A 1 205 ? 17.150 -9.773 -13.583 1.00 45.91 205 MET A O 1
#

Secondary structure (DSSP, 8-state):
-HHHHHHHHHHHHHHHHH-HHHHHHHHHHHHHHHHHHHHTTT----HHHHHHHHHHHHHHHHHHHHHHIIIIIIIHHHHHHHHHHHTTHHHHGGG-HHHHHHHHHHHHHHHHHHHHHHHHHHHHHH-------HHHHHHHHHHHHHHHHHHHHHHHH--SHHHHHHHHHHHHHHHHHHHHHHHHH-TT-HHHHHHHTT-GGGTT-

Sequence (205 aa):
MWHKVKATLYKDIKELFRNMTLLTSVLVPLLLAWMFRFSNSDVTSTAETAELYDRIMLIQFYIVYAITLMSVLSFNITLSMAEENEKKAYAHFIYNEKDYQATIWSKVILYSVVSIVILTIVMMIFMPDVSLGIYDYIGLVCLFILFILLGVSMGLISKNVSQTSVYIIPFMIFIVMTPMGEVVLGANNEFFLSIAWVNILYLNM

Solvent-accessible surface area (backbone atoms only — not comparable to full-atom values): 11008 Å² total; per-residue (Å²): 104,71,70,54,22,53,53,46,32,58,51,49,56,55,43,40,77,67,35,64,69,56,40,47,38,55,45,49,40,54,53,49,41,50,51,53,50,59,72,53,68,76,67,77,79,47,84,77,49,45,63,56,48,53,52,52,52,51,45,52,47,53,43,38,52,51,46,32,45,45,37,28,27,13,43,38,36,16,38,59,38,4,49,44,43,57,73,45,45,66,78,62,46,82,75,42,69,69,57,56,52,26,50,52,51,20,41,53,53,51,27,50,52,51,34,52,54,51,51,51,52,41,48,66,64,66,60,72,94,67,85,77,50,76,66,52,54,50,49,53,50,54,50,53,52,50,34,49,53,50,9,50,54,51,16,74,70,23,59,33,57,72,52,37,59,60,68,46,48,64,56,50,51,60,60,50,44,50,61,50,43,41,77,77,67,40,85,81,40,68,71,55,50,66,50,28,79,72,36,76,82,52,79,81,113

InterPro domains:
  IPR013525 ABC-2 type transporter, transmembrane domain [PF01061] (5-201)